Protein AF-A9NRY5-F1 (afdb_monomer)

Structure (mmCIF, N/CA/C/O backbone):
data_AF-A9NRY5-F1
#
_entry.id   AF-A9NRY5-F1
#
loop_
_atom_site.group_PDB
_atom_site.id
_atom_site.type_symbol
_atom_site.label_atom_id
_atom_site.label_alt_id
_atom_site.label_comp_id
_atom_site.label_asym_id
_atom_site.label_entity_id
_atom_site.label_seq_id
_atom_site.pdbx_PDB_ins_code
_atom_site.Cartn_x
_atom_site.Cartn_y
_atom_site.Cartn_z
_atom_site.occupancy
_atom_site.B_iso_or_equiv
_atom_site.auth_seq_id
_atom_site.auth_comp_id
_atom_site.auth_asym_id
_atom_site.auth_atom_id
_atom_site.pdbx_PDB_model_num
ATOM 1 N N . MET A 1 1 ? 31.644 -52.018 -3.396 1.00 32.03 1 MET A N 1
ATOM 2 C CA . MET A 1 1 ? 33.023 -51.884 -2.871 1.00 32.03 1 MET A CA 1
ATOM 3 C C . MET A 1 1 ? 33.661 -50.791 -3.718 1.00 32.03 1 MET A C 1
ATOM 5 O O . MET A 1 1 ? 33.717 -50.978 -4.916 1.00 32.03 1 MET A O 1
ATOM 9 N N . CYS A 1 2 ? 33.909 -49.570 -3.256 1.00 23.97 2 CYS A N 1
ATOM 10 C CA . CYS A 1 2 ? 34.686 -49.205 -2.080 1.00 23.97 2 CYS A CA 1
ATOM 11 C C . CYS A 1 2 ? 33.959 -48.265 -1.113 1.00 23.97 2 CYS A C 1
ATOM 13 O O . CYS A 1 2 ? 33.124 -47.446 -1.485 1.00 23.97 2 CYS A O 1
ATOM 15 N N . VAL A 1 3 ? 34.342 -48.452 0.143 1.00 21.86 3 VAL A N 1
ATOM 16 C CA . VAL A 1 3 ? 34.029 -47.681 1.339 1.00 21.86 3 VAL A CA 1
ATOM 17 C C . VAL A 1 3 ? 35.205 -46.726 1.560 1.00 21.86 3 VAL A C 1
ATOM 19 O O . VAL A 1 3 ? 36.346 -47.111 1.314 1.00 21.86 3 VAL A O 1
ATOM 22 N N . GLY A 1 4 ? 34.946 -45.512 2.035 1.00 26.00 4 GLY A N 1
ATOM 23 C CA . GLY A 1 4 ? 35.987 -44.562 2.428 1.00 26.00 4 GLY A CA 1
ATOM 24 C C . GLY A 1 4 ? 35.377 -43.369 3.149 1.00 26.00 4 GLY A C 1
ATOM 25 O O . GLY A 1 4 ? 35.195 -42.314 2.555 1.00 26.00 4 GLY A O 1
ATOM 26 N N . GLY A 1 5 ? 34.984 -43.573 4.407 1.00 21.28 5 GLY A N 1
ATOM 27 C CA . GLY A 1 5 ? 34.503 -42.514 5.289 1.00 21.28 5 GLY A CA 1
ATOM 28 C C . GLY A 1 5 ? 35.620 -41.913 6.140 1.00 21.28 5 GLY A C 1
ATOM 29 O O . GLY A 1 5 ? 36.570 -42.607 6.496 1.00 21.28 5 GLY A O 1
ATOM 30 N N . PHE A 1 6 ? 35.439 -40.653 6.543 1.00 23.92 6 PHE A N 1
ATOM 31 C CA . PHE A 1 6 ? 35.860 -40.181 7.861 1.00 23.92 6 PHE A CA 1
ATOM 32 C C . PHE A 1 6 ? 34.912 -39.075 8.371 1.00 23.92 6 PHE A C 1
ATOM 34 O O . PHE A 1 6 ? 34.719 -38.040 7.738 1.00 23.92 6 PHE A O 1
ATOM 41 N N . GLN A 1 7 ? 34.280 -39.375 9.508 1.00 22.70 7 GLN A N 1
ATOM 42 C CA . GLN A 1 7 ? 33.535 -38.520 10.451 1.00 22.70 7 GLN A CA 1
ATOM 43 C C . GLN A 1 7 ? 34.526 -37.674 11.288 1.00 22.70 7 GLN A C 1
ATOM 45 O O . GLN A 1 7 ? 35.690 -38.033 11.361 1.00 22.70 7 GLN A O 1
ATOM 50 N N . ALA A 1 8 ? 34.212 -36.628 12.059 1.00 24.89 8 ALA A N 1
ATOM 51 C CA . ALA A 1 8 ? 33.018 -35.853 12.400 1.00 24.89 8 ALA A CA 1
ATOM 52 C C . ALA A 1 8 ? 33.458 -34.689 13.329 1.00 24.89 8 ALA A C 1
ATOM 54 O O . ALA A 1 8 ? 34.575 -34.704 13.844 1.00 24.89 8 ALA A O 1
ATOM 55 N N . ARG A 1 9 ? 32.470 -33.839 13.666 1.00 22.94 9 ARG A N 1
ATOM 56 C CA . ARG A 1 9 ? 32.332 -32.870 14.786 1.00 22.94 9 ARG A CA 1
ATOM 57 C C . ARG A 1 9 ? 32.498 -31.416 14.325 1.00 22.94 9 ARG A C 1
ATOM 59 O O . ARG A 1 9 ? 33.460 -31.095 13.654 1.00 22.94 9 ARG A O 1
ATOM 66 N N . SER A 1 10 ? 31.600 -30.482 14.627 1.00 24.20 10 SER A N 1
ATOM 67 C CA . SER A 1 10 ? 30.445 -30.467 15.538 1.00 24.20 10 SER A CA 1
ATOM 68 C C . SER A 1 10 ? 29.630 -29.194 15.284 1.00 24.20 10 SER A C 1
ATOM 70 O O . SER A 1 10 ? 30.231 -28.132 15.162 1.00 24.20 10 SER A O 1
ATOM 72 N N . GLY A 1 11 ? 28.295 -29.277 15.293 1.00 23.39 11 GLY A N 1
ATOM 73 C CA . GLY A 1 11 ? 27.433 -28.096 15.435 1.00 23.39 11 GLY A CA 1
ATOM 74 C C . GLY A 1 11 ? 26.073 -28.198 14.739 1.00 23.39 11 GLY A C 1
ATOM 75 O O . GLY A 1 11 ? 25.978 -27.900 13.561 1.00 23.39 11 GLY A O 1
ATOM 76 N N . ALA A 1 12 ? 25.051 -28.622 15.494 1.00 25.03 12 ALA A N 1
ATOM 77 C CA . ALA A 1 12 ? 23.627 -28.243 15.391 1.00 25.03 12 ALA A CA 1
ATOM 78 C C . ALA A 1 12 ? 22.988 -28.141 13.976 1.00 25.03 12 ALA A C 1
ATOM 80 O O . ALA A 1 12 ? 23.138 -27.166 13.257 1.00 25.03 12 ALA A O 1
ATOM 81 N N . SER A 1 13 ? 22.302 -29.184 13.498 1.00 23.77 13 SER A N 1
ATOM 82 C CA . SER A 1 13 ? 20.839 -29.395 13.625 1.00 23.77 13 SER A CA 1
ATOM 83 C C . SER A 1 13 ? 19.940 -28.694 12.578 1.00 23.77 13 SER A C 1
ATOM 85 O O . SER A 1 13 ? 19.405 -27.620 12.809 1.00 23.77 13 SER A O 1
ATOM 87 N N . SER A 1 14 ? 19.645 -29.457 11.518 1.00 25.19 14 SER A N 1
ATOM 88 C CA . SER A 1 14 ? 18.395 -29.540 10.730 1.00 25.19 14 SER A CA 1
ATOM 89 C C . SER A 1 14 ? 17.926 -28.374 9.821 1.00 25.19 14 SER A C 1
ATOM 91 O O . SER A 1 14 ? 17.933 -27.216 10.228 1.00 25.19 14 SER A O 1
ATOM 93 N N . PRO A 1 15 ? 17.393 -28.687 8.617 1.00 32.16 15 PRO A N 1
ATOM 94 C CA . PRO A 1 15 ? 16.847 -27.719 7.670 1.00 32.16 15 PRO A CA 1
ATOM 95 C C . PRO A 1 15 ? 15.350 -27.502 7.929 1.00 32.16 15 PRO A C 1
ATOM 97 O O . PRO A 1 15 ? 14.525 -28.324 7.528 1.00 32.16 15 PRO A O 1
ATOM 100 N N . ARG A 1 16 ? 14.955 -26.419 8.607 1.00 25.06 16 ARG A N 1
ATOM 101 C CA . ARG A 1 16 ? 13.535 -26.045 8.741 1.00 25.06 16 ARG A CA 1
ATOM 102 C C . ARG A 1 16 ? 13.351 -24.531 8.819 1.00 25.06 16 ARG A C 1
ATOM 104 O O . ARG A 1 16 ? 14.056 -23.855 9.554 1.00 25.06 16 ARG A O 1
ATOM 111 N N . SER A 1 17 ? 12.287 -24.076 8.152 1.00 24.39 17 SER A N 1
ATOM 112 C CA . SER A 1 17 ? 11.554 -22.810 8.346 1.00 24.39 17 SER A CA 1
ATOM 113 C C . SER A 1 17 ? 11.814 -21.640 7.381 1.00 24.39 17 SER A C 1
ATOM 115 O O . SER A 1 17 ? 12.143 -20.532 7.772 1.00 24.39 17 SER A O 1
ATOM 117 N N . LEU A 1 18 ? 11.451 -21.828 6.108 1.00 26.03 18 LEU A N 1
ATOM 118 C CA . LEU A 1 18 ? 10.805 -20.748 5.349 1.00 26.03 18 LEU A CA 1
ATOM 119 C C . LEU A 1 18 ? 9.296 -20.804 5.640 1.00 26.03 18 LEU A C 1
ATOM 121 O O . LEU A 1 18 ? 8.550 -21.504 4.959 1.00 26.03 18 LEU A O 1
ATOM 125 N N . ARG A 1 19 ? 8.836 -20.150 6.714 1.00 26.19 19 ARG A N 1
ATOM 126 C CA . ARG A 1 19 ? 7.397 -19.954 6.991 1.00 26.19 19 ARG A CA 1
ATOM 127 C C . ARG A 1 19 ? 7.151 -18.578 7.607 1.00 26.19 19 ARG A C 1
ATOM 129 O O . ARG A 1 19 ? 7.123 -18.441 8.829 1.00 26.19 19 ARG A O 1
ATOM 136 N N . GLY A 1 20 ? 6.897 -17.598 6.748 1.00 22.28 20 GLY A N 1
ATOM 137 C CA . GLY A 1 20 ? 6.452 -16.262 7.137 1.00 22.28 20 GLY A CA 1
ATOM 138 C C . GLY A 1 20 ? 6.005 -15.460 5.921 1.00 22.28 20 GLY A C 1
ATOM 139 O O . GLY A 1 20 ? 6.771 -14.668 5.401 1.00 22.28 20 GLY A O 1
ATOM 140 N N . PHE A 1 21 ? 4.779 -15.692 5.454 1.00 31.25 21 PHE A N 1
ATOM 141 C CA . PHE A 1 21 ? 4.089 -14.831 4.491 1.00 31.25 21 PHE A CA 1
ATOM 142 C C . PHE A 1 21 ? 2.618 -14.775 4.902 1.00 31.25 21 PHE A C 1
ATOM 144 O O . PHE A 1 21 ? 2.045 -15.813 5.246 1.00 31.25 21 PHE A O 1
ATOM 151 N N . VAL A 1 22 ? 1.983 -13.599 4.855 1.00 32.38 22 VAL A N 1
ATOM 152 C CA . VAL A 1 22 ? 0.514 -13.543 4.806 1.00 32.38 22 VAL A CA 1
ATOM 153 C C . VAL A 1 22 ? 0.123 -13.840 3.378 1.00 32.38 22 VAL A C 1
ATOM 155 O O . VAL A 1 22 ? -0.074 -12.977 2.535 1.00 32.38 22 VAL A O 1
ATOM 158 N N . TRP A 1 23 ? 0.107 -15.135 3.127 1.00 34.66 23 TRP A N 1
ATOM 159 C CA . TRP A 1 23 ? -0.371 -15.763 1.929 1.00 34.66 23 TRP A CA 1
ATOM 160 C C . TRP A 1 23 ? -1.477 -16.688 2.407 1.00 34.66 23 TRP A C 1
ATOM 162 O O . TRP A 1 23 ? -1.209 -17.619 3.172 1.00 34.66 23 TRP A O 1
ATOM 172 N N . ARG A 1 24 ? -2.726 -16.472 1.987 1.00 27.39 24 ARG A N 1
ATOM 173 C CA . ARG A 1 24 ? -3.663 -17.590 2.027 1.00 27.39 24 ARG A CA 1
ATOM 174 C C . ARG A 1 24 ? -3.282 -18.473 0.846 1.00 27.39 24 ARG A C 1
ATOM 176 O O . ARG A 1 24 ? -3.875 -18.384 -0.222 1.00 27.39 24 ARG A O 1
ATOM 183 N N . SER A 1 25 ? -2.276 -19.332 1.033 1.00 28.81 25 SER A N 1
ATOM 184 C CA . SER A 1 25 ? -2.197 -20.545 0.227 1.00 28.81 25 SER A CA 1
ATOM 185 C C . SER A 1 25 ? -3.440 -21.308 0.613 1.00 28.81 25 SER A C 1
ATOM 187 O O . SER A 1 25 ? -3.463 -22.000 1.630 1.00 28.81 25 SER A O 1
ATOM 189 N N . SER A 1 26 ? -4.492 -21.158 -0.178 1.00 28.17 26 SER A N 1
ATOM 190 C CA . SER A 1 26 ? -5.461 -22.224 -0.320 1.00 28.17 26 SER A CA 1
ATOM 191 C C . SER A 1 26 ? -4.693 -23.390 -0.936 1.00 28.17 26 SER A C 1
ATOM 193 O O . SER A 1 26 ? -4.732 -23.615 -2.138 1.00 28.17 26 SER A O 1
ATOM 195 N N . VAL A 1 27 ? -3.941 -24.117 -0.107 1.00 28.59 27 VAL A N 1
ATOM 196 C CA . VAL A 1 27 ? -3.694 -25.526 -0.366 1.00 28.59 27 VAL A CA 1
ATOM 197 C C . VAL A 1 27 ? -5.066 -26.142 -0.141 1.00 28.59 27 VAL A C 1
ATOM 199 O O . VAL A 1 27 ? -5.440 -26.469 0.980 1.00 28.59 27 VAL A O 1
ATOM 202 N N . ALA A 1 28 ? -5.893 -26.157 -1.180 1.00 27.23 28 ALA A N 1
ATOM 203 C CA . ALA A 1 28 ? -6.961 -27.128 -1.236 1.00 27.23 28 ALA A CA 1
ATOM 204 C C . ALA A 1 28 ? -6.266 -28.414 -1.691 1.00 27.23 28 ALA A C 1
ATOM 206 O O . ALA A 1 28 ? -5.922 -28.509 -2.871 1.00 27.23 28 ALA A O 1
ATOM 207 N N . PRO A 1 29 ? -5.965 -29.382 -0.802 1.00 26.11 29 PRO A N 1
ATOM 208 C CA . PRO A 1 29 ? -5.672 -30.712 -1.292 1.00 26.11 29 PRO A CA 1
ATOM 209 C C . PRO A 1 29 ? -6.900 -31.154 -2.088 1.00 26.11 29 PRO A C 1
ATOM 211 O O . PRO A 1 29 ? -8.034 -31.050 -1.609 1.00 26.11 29 PRO A O 1
ATOM 214 N N . LEU A 1 30 ? -6.682 -31.618 -3.316 1.00 29.44 30 LEU A N 1
ATOM 215 C CA . LEU A 1 30 ? -7.679 -32.408 -4.023 1.00 29.44 30 LEU A CA 1
ATOM 216 C C . LEU A 1 30 ? -7.909 -33.679 -3.181 1.00 29.44 30 LEU A C 1
ATOM 218 O O . LEU A 1 30 ? -7.188 -34.658 -3.317 1.00 29.44 30 LEU A O 1
ATOM 222 N N . GLY A 1 31 ? -8.863 -33.610 -2.244 1.00 32.34 31 GLY A N 1
ATOM 223 C CA . GLY A 1 31 ? -9.274 -34.702 -1.356 1.00 32.34 31 GLY A CA 1
ATOM 224 C C . GLY A 1 31 ? -8.625 -34.703 0.039 1.00 32.34 31 GLY A C 1
ATOM 225 O O . GLY A 1 31 ? -7.603 -35.341 0.256 1.00 32.34 31 GLY A O 1
ATOM 226 N N . GLY A 1 32 ? -9.262 -34.057 1.024 1.00 26.78 32 GLY A N 1
ATOM 227 C CA . GLY A 1 32 ? -8.935 -34.198 2.453 1.00 26.78 32 GLY A CA 1
ATOM 228 C C . GLY A 1 32 ? -9.889 -33.391 3.353 1.00 26.78 32 GLY A C 1
ATOM 229 O O . GLY A 1 32 ? -10.399 -32.363 2.903 1.00 26.78 32 GLY A O 1
ATOM 230 N N . PRO A 1 33 ? -10.205 -33.845 4.585 1.00 28.22 33 PRO A N 1
ATOM 231 C CA . PRO A 1 33 ? -11.294 -33.281 5.380 1.00 28.22 33 PRO A CA 1
ATOM 232 C C . PRO A 1 33 ? -11.005 -31.841 5.823 1.00 28.22 33 PRO A C 1
ATOM 234 O O . PRO A 1 33 ? -9.882 -31.483 6.169 1.00 28.22 33 PRO A O 1
ATOM 237 N N . ARG A 1 34 ? -12.065 -31.022 5.807 1.00 40.25 34 ARG A N 1
ATOM 238 C CA . ARG A 1 34 ? -12.092 -29.591 6.155 1.00 40.25 34 ARG A CA 1
ATOM 239 C C . ARG A 1 34 ? -11.449 -29.358 7.530 1.00 40.25 34 ARG A C 1
ATOM 241 O O . ARG A 1 34 ? -12.075 -29.647 8.544 1.00 40.25 34 ARG A O 1
ATOM 248 N N . GLY A 1 35 ? -10.239 -28.804 7.566 1.00 32.00 35 GLY A N 1
ATOM 249 C CA . GLY A 1 35 ? -9.503 -28.565 8.807 1.00 32.00 35 GLY A CA 1
ATOM 250 C C . GLY A 1 35 ? -8.679 -27.282 8.760 1.00 32.00 35 GLY A C 1
ATOM 251 O O . GLY A 1 35 ? -7.757 -27.171 7.967 1.00 32.00 35 GLY A O 1
ATOM 252 N N . ASP A 1 36 ? -9.036 -26.364 9.655 1.00 33.31 36 ASP A N 1
ATOM 253 C CA . ASP A 1 36 ? -8.346 -25.139 10.077 1.00 33.31 36 ASP A CA 1
ATOM 254 C C . ASP A 1 36 ? -8.405 -23.889 9.167 1.00 33.31 36 ASP A C 1
ATOM 256 O O . ASP A 1 36 ? -7.551 -23.605 8.325 1.00 33.31 36 ASP A O 1
ATOM 260 N N . ARG A 1 37 ? -9.452 -23.077 9.377 1.00 38.38 37 ARG A N 1
ATOM 261 C CA . ARG A 1 37 ? -9.577 -21.727 8.810 1.00 38.38 37 ARG A CA 1
ATOM 262 C C . ARG A 1 37 ? -8.790 -20.751 9.691 1.00 38.38 37 ARG A C 1
ATOM 264 O O . ARG A 1 37 ? -9.351 -20.166 10.613 1.00 38.38 37 ARG A O 1
ATOM 271 N N . GLY A 1 38 ? -7.510 -20.550 9.389 1.00 36.72 38 GLY A N 1
ATOM 272 C CA . GLY A 1 38 ? -6.733 -19.459 9.985 1.00 36.72 38 GLY A CA 1
ATOM 273 C C . GLY A 1 38 ? -7.405 -18.107 9.713 1.00 36.72 38 GLY A C 1
ATOM 274 O O . GLY A 1 38 ? -7.666 -17.762 8.560 1.00 36.72 38 GLY A O 1
ATOM 275 N N . THR A 1 39 ? -7.737 -17.366 10.770 1.00 35.50 39 THR A N 1
ATOM 276 C CA . THR A 1 39 ? -8.375 -16.043 10.694 1.00 35.50 39 THR A CA 1
ATOM 277 C C . THR A 1 39 ? -7.368 -14.965 10.283 1.00 35.50 39 THR A C 1
ATOM 279 O O . THR A 1 39 ? -6.191 -15.038 10.633 1.00 35.50 39 THR A O 1
ATOM 282 N N . VAL A 1 40 ? -7.831 -13.918 9.588 1.00 37.62 40 VAL A N 1
ATOM 283 C CA . VAL A 1 40 ? -7.022 -12.746 9.176 1.00 37.62 40 VAL A CA 1
ATOM 284 C C . VAL A 1 40 ? -6.250 -12.133 10.361 1.00 37.62 40 VAL A C 1
ATOM 286 O O . VAL A 1 40 ? -5.097 -11.733 10.223 1.00 37.62 40 VAL A O 1
ATOM 289 N N . ALA A 1 41 ? -6.830 -12.164 11.565 1.00 27.84 41 ALA A N 1
ATOM 290 C CA . ALA A 1 41 ? -6.182 -11.726 12.803 1.00 27.84 41 ALA A CA 1
ATOM 291 C C . ALA A 1 41 ? -4.940 -12.559 13.195 1.00 27.84 41 ALA A C 1
ATOM 293 O O . ALA A 1 41 ? -4.000 -12.030 13.783 1.00 27.84 41 ALA A O 1
ATOM 294 N N . HIS A 1 42 ? -4.908 -13.857 12.877 1.00 28.84 42 HIS A N 1
ATOM 295 C CA . HIS A 1 42 ? -3.738 -14.712 13.109 1.00 28.84 42 HIS A CA 1
ATOM 296 C C . HIS A 1 42 ? -2.615 -14.393 12.108 1.00 28.84 42 HIS A C 1
ATOM 298 O O . HIS A 1 42 ? -1.440 -14.354 12.471 1.00 28.84 42 HIS A O 1
ATOM 304 N N . SER A 1 43 ? -2.986 -14.085 10.864 1.00 35.22 43 SER A N 1
ATOM 305 C CA . SER A 1 43 ? -2.072 -13.622 9.817 1.00 35.22 43 SER A CA 1
ATOM 306 C C . SER A 1 43 ? -1.421 -12.275 10.161 1.00 35.22 43 SER A C 1
ATOM 308 O O . SER A 1 43 ? -0.212 -12.123 9.999 1.00 35.22 43 SER A O 1
ATOM 310 N N . LEU A 1 44 ? -2.179 -11.332 10.727 1.00 33.16 44 LEU A N 1
ATOM 311 C CA . LEU A 1 44 ? -1.654 -10.027 11.151 1.00 33.16 44 LEU A CA 1
ATOM 312 C C . LEU A 1 44 ? -0.776 -10.095 12.410 1.00 33.16 44 LEU A C 1
ATOM 314 O O . LEU A 1 44 ? 0.231 -9.397 12.489 1.00 33.16 44 LEU A O 1
ATOM 318 N N . ARG A 1 45 ? -1.074 -10.990 13.361 1.00 29.80 45 ARG A N 1
ATOM 319 C CA . ARG A 1 45 ? -0.195 -11.228 14.524 1.00 29.80 45 ARG A CA 1
ATOM 320 C C . ARG A 1 45 ? 1.162 -11.817 14.135 1.00 29.80 45 ARG A C 1
ATOM 322 O O . ARG A 1 45 ? 2.183 -11.471 14.719 1.00 29.80 45 ARG A O 1
ATOM 329 N N . ARG A 1 46 ? 1.214 -12.660 13.099 1.00 33.81 46 ARG A N 1
ATOM 330 C CA . ARG A 1 46 ? 2.491 -13.147 12.545 1.00 33.81 46 ARG A CA 1
ATOM 331 C C . ARG A 1 46 ? 3.273 -12.036 11.823 1.00 33.81 46 ARG A C 1
ATOM 333 O O . ARG A 1 46 ? 4.495 -12.111 11.754 1.00 33.81 46 ARG A O 1
ATOM 340 N N . PHE A 1 47 ? 2.581 -10.997 11.349 1.00 34.25 47 PHE A N 1
ATOM 341 C CA . PHE A 1 47 ? 3.158 -9.770 10.783 1.00 34.25 47 PHE A CA 1
ATOM 342 C C . PHE A 1 47 ? 3.908 -8.933 11.831 1.00 34.25 47 PHE A C 1
ATOM 344 O O . PHE A 1 47 ? 5.004 -8.456 11.548 1.00 34.25 47 PHE A O 1
ATOM 351 N N . GLN A 1 48 ? 3.373 -8.821 13.056 1.00 32.44 48 GLN A N 1
ATOM 352 C CA . GLN A 1 48 ? 4.024 -8.110 14.170 1.00 32.44 48 GLN A CA 1
ATOM 353 C C . GLN A 1 48 ? 5.411 -8.690 14.503 1.00 32.44 48 GLN A C 1
ATOM 355 O O . GLN A 1 48 ? 6.359 -7.937 14.704 1.00 32.44 48 GLN A O 1
ATOM 360 N N . SER A 1 49 ? 5.564 -10.020 14.493 1.00 28.77 49 SER A N 1
ATOM 361 C CA . SER A 1 49 ? 6.834 -10.684 14.835 1.00 28.77 49 SER A CA 1
ATOM 362 C C . SER A 1 49 ? 7.970 -10.426 13.837 1.00 28.77 49 SER A C 1
ATOM 364 O O . SER A 1 49 ? 9.127 -10.569 14.210 1.00 28.77 49 SER A O 1
ATOM 366 N N . MET A 1 50 ? 7.673 -10.071 12.582 1.00 31.22 50 MET A N 1
ATOM 367 C CA . MET A 1 50 ? 8.699 -9.799 11.561 1.00 31.22 50 MET A CA 1
ATOM 368 C C . MET A 1 50 ? 9.183 -8.339 11.581 1.00 31.22 50 MET A C 1
ATOM 370 O O . MET A 1 50 ? 10.216 -8.015 10.997 1.00 31.22 50 MET A O 1
ATOM 374 N N . HIS A 1 51 ? 8.453 -7.451 12.265 1.00 35.00 51 HIS A N 1
ATOM 375 C CA . HIS A 1 51 ? 8.803 -6.037 12.427 1.00 35.00 51 HIS A CA 1
ATOM 376 C C . HIS A 1 51 ? 10.039 -5.845 13.327 1.00 35.00 51 HIS A C 1
ATOM 378 O O . HIS A 1 51 ? 10.815 -4.911 13.121 1.00 35.00 51 HIS A O 1
ATOM 384 N N . SER A 1 52 ? 10.249 -6.765 14.276 1.00 31.69 52 SER A N 1
ATOM 385 C CA . SER A 1 52 ? 11.351 -6.767 15.247 1.00 31.69 52 SER A CA 1
ATOM 386 C C . SER A 1 52 ? 12.736 -6.999 14.625 1.00 31.69 52 SER A C 1
ATOM 388 O O . SER A 1 52 ? 13.729 -6.579 15.209 1.00 31.69 52 SER A O 1
ATOM 390 N N . ASP A 1 53 ? 12.801 -7.587 13.424 1.00 34.34 53 ASP A N 1
ATOM 391 C CA . ASP A 1 53 ? 14.055 -7.929 12.731 1.00 34.34 53 ASP A CA 1
ATOM 392 C C . ASP A 1 53 ? 14.482 -6.880 11.677 1.00 34.34 53 ASP A C 1
ATOM 394 O O . ASP A 1 53 ? 15.345 -7.141 10.839 1.00 34.34 53 ASP A O 1
ATOM 398 N N . GLY A 1 54 ? 13.872 -5.686 11.671 1.00 33.06 54 GLY A N 1
ATOM 399 C CA . GLY A 1 54 ? 14.327 -4.550 10.853 1.00 33.06 54 GLY A CA 1
ATOM 400 C C . GLY A 1 54 ? 13.990 -4.601 9.354 1.00 33.06 54 GLY A C 1
ATOM 401 O O . GLY A 1 54 ? 14.492 -3.785 8.587 1.00 33.06 54 GLY A O 1
ATOM 402 N N . ARG A 1 55 ? 13.124 -5.512 8.896 1.00 40.56 55 ARG A N 1
ATOM 403 C CA . ARG A 1 55 ? 12.757 -5.651 7.469 1.00 40.56 55 ARG A CA 1
ATOM 404 C C . ARG A 1 55 ? 11.493 -4.858 7.103 1.00 40.56 55 ARG A C 1
ATOM 406 O O . ARG A 1 55 ? 10.526 -5.429 6.634 1.00 40.56 55 ARG A O 1
ATOM 413 N N . GLN A 1 56 ? 11.445 -3.551 7.341 1.00 41.28 56 GLN A N 1
ATOM 414 C CA . GLN A 1 56 ? 10.195 -2.760 7.328 1.00 41.28 56 GLN A CA 1
ATOM 415 C C . GLN A 1 56 ? 9.699 -2.264 5.943 1.00 41.28 56 GLN A C 1
ATOM 417 O O . GLN A 1 56 ? 9.141 -1.181 5.841 1.00 41.28 56 GLN A O 1
ATOM 422 N N . LEU A 1 57 ? 9.843 -3.058 4.873 1.00 49.94 57 LEU A N 1
ATOM 423 C CA . LEU A 1 57 ? 9.462 -2.681 3.487 1.00 49.94 57 LEU A CA 1
ATOM 424 C C . LEU A 1 57 ? 8.357 -3.580 2.894 1.00 49.94 57 LEU A C 1
ATOM 426 O O . LEU A 1 57 ? 8.274 -3.786 1.683 1.00 49.94 57 LEU A O 1
ATOM 430 N N . TRP A 1 58 ? 7.528 -4.187 3.748 1.00 52.31 58 TRP A N 1
ATOM 431 C CA . TRP A 1 58 ? 6.678 -5.326 3.375 1.00 52.31 58 TRP A CA 1
ATOM 432 C C . TRP A 1 58 ? 5.651 -5.035 2.270 1.00 52.31 58 TRP A C 1
ATOM 434 O O . TRP A 1 58 ? 5.346 -5.940 1.497 1.00 52.31 58 TRP A O 1
ATOM 444 N N . GLY A 1 59 ? 5.155 -3.799 2.137 1.00 53.44 59 GLY A N 1
ATOM 445 C CA . GLY A 1 59 ? 4.245 -3.428 1.045 1.00 53.44 59 GLY A CA 1
ATOM 446 C C . GLY A 1 59 ? 4.889 -3.515 -0.343 1.00 53.44 59 GLY A C 1
ATOM 447 O O . GLY A 1 59 ? 4.236 -3.956 -1.290 1.00 53.44 59 GLY A O 1
ATOM 448 N N . ASN A 1 60 ? 6.186 -3.212 -0.434 1.00 73.06 60 ASN A N 1
ATOM 449 C CA . ASN A 1 60 ? 6.960 -3.245 -1.678 1.00 73.06 60 ASN A CA 1
ATOM 450 C C . ASN A 1 60 ? 7.271 -4.697 -2.077 1.00 73.06 60 ASN A C 1
ATOM 452 O O . ASN A 1 60 ? 7.354 -5.029 -3.258 1.00 73.06 60 ASN A O 1
ATOM 456 N N . LEU A 1 61 ? 7.356 -5.606 -1.096 1.00 77.81 61 LEU A N 1
ATOM 457 C CA . LEU A 1 61 ? 7.505 -7.038 -1.365 1.00 77.81 61 LEU A CA 1
ATOM 458 C C . LEU A 1 61 ? 6.275 -7.634 -2.052 1.00 77.81 61 LEU A C 1
ATOM 460 O O . LEU A 1 61 ? 6.430 -8.548 -2.854 1.00 77.81 61 LEU A O 1
ATOM 464 N N . VAL A 1 62 ? 5.066 -7.140 -1.771 1.00 86.81 62 VAL A N 1
ATOM 465 C CA . VAL A 1 62 ? 3.848 -7.638 -2.433 1.00 86.81 62 VAL A CA 1
ATOM 466 C C . VAL A 1 62 ? 3.888 -7.329 -3.933 1.00 86.81 62 VAL A C 1
ATOM 468 O O . VAL A 1 62 ? 3.552 -8.199 -4.733 1.00 86.81 62 VAL A O 1
ATOM 471 N N . HIS A 1 63 ? 4.364 -6.140 -4.318 1.00 88.94 63 HIS A N 1
ATOM 472 C CA . HIS A 1 63 ? 4.596 -5.778 -5.720 1.00 88.94 63 HIS A CA 1
ATOM 473 C C . HIS A 1 63 ? 5.610 -6.716 -6.381 1.00 88.94 63 HIS A C 1
ATOM 475 O O . HIS A 1 63 ? 5.300 -7.372 -7.372 1.00 88.94 63 HIS A O 1
ATOM 481 N N . GLU A 1 64 ? 6.781 -6.864 -5.768 1.00 87.44 64 GLU A N 1
ATOM 482 C CA . GLU A 1 64 ? 7.859 -7.726 -6.256 1.00 87.44 64 GLU A CA 1
ATOM 483 C C . GLU A 1 64 ? 7.451 -9.204 -6.384 1.00 87.44 64 GLU A C 1
ATOM 485 O O . GLU A 1 64 ? 7.790 -9.883 -7.355 1.00 87.44 64 GLU A O 1
ATOM 490 N N . VAL A 1 65 ? 6.714 -9.731 -5.405 1.00 85.56 65 VAL A N 1
ATOM 491 C CA . VAL A 1 65 ? 6.195 -11.105 -5.438 1.00 85.56 65 VAL A CA 1
ATOM 492 C C . VAL A 1 65 ? 5.112 -11.247 -6.502 1.00 85.56 65 VAL A C 1
ATOM 494 O O . VAL A 1 65 ? 5.115 -12.245 -7.218 1.00 85.56 65 VAL A O 1
ATOM 497 N N . GLY A 1 66 ? 4.222 -10.260 -6.645 1.00 87.69 66 GLY A N 1
ATOM 498 C CA . GLY A 1 66 ? 3.198 -10.241 -7.689 1.00 87.69 66 GLY A CA 1
ATOM 499 C C . GLY A 1 66 ? 3.806 -10.318 -9.090 1.00 87.69 66 GLY A C 1
ATOM 500 O O . GLY A 1 66 ? 3.389 -11.158 -9.889 1.00 87.69 66 GLY A O 1
ATOM 501 N N . LEU A 1 67 ? 4.852 -9.527 -9.341 1.00 88.06 67 LEU A N 1
ATOM 502 C CA . LEU A 1 67 ? 5.620 -9.561 -10.586 1.00 88.06 67 LEU A CA 1
ATOM 503 C C . LEU A 1 67 ? 6.263 -10.923 -10.833 1.00 88.06 67 LEU A C 1
ATOM 505 O O . LEU A 1 67 ? 6.054 -11.538 -11.881 1.00 88.06 67 LEU A O 1
ATOM 509 N N . ARG A 1 68 ? 7.038 -11.418 -9.858 1.00 87.19 68 ARG A N 1
ATOM 510 C CA . ARG A 1 68 ? 7.743 -12.699 -9.997 1.00 87.19 68 ARG A CA 1
ATOM 511 C C . ARG A 1 68 ? 6.774 -13.852 -10.207 1.00 87.19 68 ARG A C 1
ATOM 513 O O . ARG A 1 68 ? 7.061 -14.734 -11.009 1.00 87.19 68 ARG A O 1
ATOM 520 N N . ALA A 1 69 ? 5.629 -13.845 -9.533 1.00 84.06 69 ALA A N 1
ATOM 521 C CA . ALA A 1 69 ? 4.627 -14.886 -9.691 1.00 84.06 69 ALA A CA 1
ATOM 522 C C . ALA A 1 69 ? 4.061 -14.939 -11.115 1.00 84.06 69 ALA A C 1
ATOM 524 O O . ALA A 1 69 ? 3.918 -16.026 -11.659 1.00 84.06 69 ALA A O 1
ATOM 525 N N . GLN A 1 70 ? 3.804 -13.786 -11.738 1.00 85.62 70 GLN A N 1
ATOM 526 C CA . GLN A 1 70 ? 3.291 -13.736 -13.111 1.00 85.62 70 GLN A CA 1
ATOM 527 C C . GLN A 1 70 ? 4.367 -14.002 -14.172 1.00 85.62 70 GLN A C 1
ATOM 529 O O . GLN A 1 70 ? 4.046 -14.427 -15.281 1.00 85.62 70 GLN A O 1
ATOM 534 N N . ALA A 1 71 ? 5.639 -13.763 -13.845 1.00 86.50 71 ALA A N 1
ATOM 535 C CA . ALA A 1 71 ? 6.770 -14.090 -14.710 1.00 86.50 71 ALA A CA 1
ATOM 536 C C . ALA A 1 71 ? 7.215 -15.561 -14.601 1.00 86.50 71 ALA A C 1
ATOM 538 O O . ALA A 1 71 ? 7.898 -16.061 -15.494 1.00 86.50 71 ALA A O 1
ATOM 539 N N . THR A 1 72 ? 6.859 -16.255 -13.515 1.00 83.56 72 THR A N 1
ATOM 540 C CA . THR A 1 72 ? 7.282 -17.640 -13.276 1.00 83.56 72 THR A CA 1
ATOM 541 C C . THR A 1 72 ? 6.345 -18.622 -13.989 1.00 83.56 72 THR A C 1
ATOM 543 O O . THR A 1 72 ? 5.129 -18.542 -13.811 1.00 83.56 72 THR A O 1
ATOM 546 N N . PRO A 1 73 ? 6.883 -19.586 -14.758 1.00 85.25 73 PRO A N 1
ATOM 547 C CA . PRO A 1 73 ? 6.097 -20.661 -15.353 1.00 85.25 73 PRO A CA 1
ATOM 548 C C . PRO A 1 73 ? 5.216 -21.412 -14.325 1.00 85.25 73 PRO A C 1
ATOM 550 O O . PRO A 1 73 ? 5.692 -21.721 -13.227 1.00 85.25 73 PRO A O 1
ATOM 553 N N . PRO A 1 74 ? 3.942 -21.728 -14.641 1.00 77.88 74 PRO A N 1
ATOM 554 C CA . PRO A 1 74 ? 3.013 -22.345 -13.685 1.00 77.88 74 PRO A CA 1
ATOM 555 C C . PRO A 1 74 ? 3.473 -23.690 -13.104 1.00 77.88 74 PRO A C 1
ATOM 557 O O . PRO A 1 74 ? 3.140 -24.020 -11.967 1.00 77.88 74 PRO A O 1
ATOM 560 N N . ASP A 1 75 ? 4.247 -24.463 -13.863 1.00 84.31 75 ASP A N 1
ATOM 561 C CA . ASP A 1 75 ? 4.839 -25.740 -13.458 1.00 84.31 75 ASP A CA 1
ATOM 562 C C . ASP A 1 75 ? 5.863 -25.583 -12.327 1.00 84.31 75 ASP A C 1
ATOM 564 O O . ASP A 1 75 ? 5.931 -26.440 -11.447 1.00 84.31 75 ASP A O 1
ATOM 568 N N . LEU A 1 76 ? 6.594 -24.464 -12.294 1.00 82.00 76 LEU A N 1
ATOM 569 C CA . LEU A 1 76 ? 7.547 -24.156 -11.224 1.00 82.00 76 LEU A CA 1
ATOM 570 C C . LEU A 1 76 ? 6.871 -23.635 -9.952 1.00 82.00 76 LEU A C 1
ATOM 572 O O . LEU A 1 76 ? 7.442 -23.742 -8.867 1.00 82.00 76 LEU A O 1
ATOM 576 N N . LEU A 1 77 ? 5.665 -23.074 -10.067 1.00 76.62 77 LEU A N 1
ATOM 577 C CA . LEU A 1 77 ? 4.879 -22.635 -8.912 1.00 76.62 77 LEU A CA 1
ATOM 578 C C . LEU A 1 77 ? 4.023 -23.760 -8.323 1.00 76.62 77 LEU A C 1
ATOM 580 O O . LEU A 1 77 ? 3.656 -23.687 -7.150 1.00 76.62 77 LEU A O 1
ATOM 584 N N . HIS A 1 78 ? 3.729 -24.808 -9.095 1.00 76.56 78 HIS A N 1
ATOM 585 C CA . HIS A 1 78 ? 2.886 -25.918 -8.667 1.00 76.56 78 HIS A CA 1
ATOM 586 C C . HIS A 1 78 ? 3.380 -26.556 -7.346 1.00 76.56 78 HIS A C 1
ATOM 588 O O . HIS A 1 78 ? 4.570 -26.832 -7.192 1.00 76.56 78 HIS A O 1
ATOM 594 N N . PRO A 1 79 ? 2.482 -26.855 -6.382 1.00 81.75 79 PRO A N 1
ATOM 595 C CA . PRO A 1 79 ? 1.015 -26.775 -6.451 1.00 81.75 79 PRO A CA 1
ATOM 596 C C . PRO A 1 79 ? 0.424 -25.405 -6.069 1.00 81.75 79 PRO A C 1
ATOM 598 O O . PRO A 1 79 ? -0.768 -25.303 -5.789 1.00 81.75 79 PRO A O 1
ATOM 601 N N . VAL A 1 80 ? 1.237 -24.353 -5.995 1.00 79.31 80 VAL A N 1
ATOM 602 C CA . VAL A 1 80 ? 0.829 -23.009 -5.568 1.00 79.31 80 VAL A CA 1
ATOM 603 C C . VAL A 1 80 ? 0.509 -22.132 -6.783 1.00 79.31 80 VAL A C 1
ATOM 605 O O . VAL A 1 80 ? 1.140 -22.222 -7.828 1.00 79.31 80 VAL A O 1
ATOM 608 N N . CYS A 1 81 ? -0.483 -21.254 -6.645 1.00 79.69 81 CYS A N 1
ATOM 609 C CA . CYS A 1 81 ? -0.819 -20.236 -7.636 1.00 79.69 81 CYS A CA 1
ATOM 610 C C . CYS A 1 81 ? -1.103 -18.917 -6.922 1.00 79.69 81 CYS A C 1
ATOM 612 O O . CYS A 1 81 ? -1.805 -18.912 -5.906 1.00 79.69 81 CYS A O 1
ATOM 614 N N . VAL A 1 82 ? -0.575 -17.813 -7.458 1.00 85.31 82 VAL A N 1
ATOM 615 C CA . VAL A 1 82 ? -0.789 -16.476 -6.907 1.00 85.31 82 VAL A CA 1
ATOM 616 C C . VAL A 1 82 ? -2.062 -15.859 -7.472 1.00 85.31 82 VAL A C 1
ATOM 618 O O . VAL A 1 82 ? -2.107 -15.480 -8.635 1.00 85.31 82 VAL A O 1
ATOM 621 N N . ARG A 1 83 ? -3.110 -15.772 -6.643 1.00 89.12 83 ARG A N 1
ATOM 622 C CA . ARG A 1 83 ? -4.444 -15.295 -7.059 1.00 89.12 83 ARG A CA 1
ATOM 623 C C . ARG A 1 83 ? -4.675 -13.805 -6.806 1.00 89.12 83 ARG A C 1
ATOM 625 O O . ARG A 1 83 ? -5.434 -13.181 -7.539 1.00 89.12 83 ARG A O 1
ATOM 632 N N . GLY A 1 84 ? -4.006 -13.242 -5.803 1.00 91.50 84 GLY A N 1
ATOM 633 C CA . GLY A 1 84 ? -4.094 -11.825 -5.472 1.00 91.50 84 GLY A CA 1
ATOM 634 C C . GLY A 1 84 ? -3.025 -11.385 -4.476 1.00 91.50 84 GLY A C 1
ATOM 635 O O . GLY A 1 84 ? -2.388 -12.227 -3.837 1.00 91.50 84 GLY A O 1
ATOM 636 N N . GLY A 1 85 ? -2.837 -10.073 -4.343 1.00 92.19 85 GLY A N 1
ATOM 637 C CA . GLY A 1 85 ? -1.933 -9.443 -3.380 1.00 92.19 85 GLY A CA 1
ATOM 638 C C . GLY A 1 85 ? -2.610 -8.294 -2.634 1.00 92.19 85 GLY A C 1
ATOM 639 O O . GLY A 1 85 ? -3.367 -7.534 -3.227 1.00 92.19 85 GLY A O 1
ATOM 640 N N . ILE A 1 86 ? -2.341 -8.162 -1.332 1.00 93.94 86 ILE A N 1
ATOM 641 C CA . ILE A 1 86 ? -2.830 -7.044 -0.512 1.00 93.94 86 ILE A CA 1
ATOM 642 C C . ILE A 1 86 ? -1.626 -6.248 -0.012 1.00 93.94 86 ILE A C 1
ATOM 644 O O . ILE A 1 86 ? -0.868 -6.733 0.828 1.00 93.94 86 ILE A O 1
ATOM 648 N N . SER A 1 87 ? -1.469 -5.029 -0.513 1.00 92.62 87 SER A N 1
ATOM 649 C CA . SER A 1 87 ? -0.481 -4.058 -0.050 1.00 92.62 87 SER A CA 1
ATOM 650 C C . SER A 1 87 ? -1.140 -3.138 0.972 1.00 92.62 87 SER A C 1
ATOM 652 O O . SER A 1 87 ? -1.974 -2.315 0.608 1.00 92.62 87 SER A O 1
ATOM 654 N N . ILE A 1 88 ? -0.791 -3.283 2.250 1.00 91.69 88 ILE A N 1
ATOM 655 C CA . ILE A 1 88 ? -1.300 -2.423 3.326 1.00 91.69 88 ILE A CA 1
ATOM 656 C C . ILE A 1 88 ? -0.245 -1.373 3.650 1.00 91.69 88 ILE A C 1
ATOM 658 O O . ILE A 1 88 ? 0.868 -1.747 4.017 1.00 91.69 88 ILE A O 1
ATOM 662 N N . HIS A 1 89 ? -0.614 -0.104 3.488 1.00 91.25 89 HIS A N 1
ATOM 663 C CA . HIS A 1 89 ? 0.235 1.079 3.628 1.00 91.25 89 HIS A CA 1
ATOM 664 C C . HIS A 1 89 ? 1.617 0.890 2.975 1.00 91.25 89 HIS A C 1
ATOM 666 O O . HIS A 1 89 ? 2.634 0.768 3.672 1.00 91.25 89 HIS A O 1
ATOM 672 N N . PRO A 1 90 ? 1.669 0.675 1.644 1.00 89.62 90 PRO A N 1
ATOM 673 C CA . PRO A 1 90 ? 2.925 0.346 0.997 1.00 89.62 90 PRO A CA 1
ATOM 674 C C . PRO A 1 90 ? 3.931 1.497 1.077 1.00 89.62 90 PRO A C 1
ATOM 676 O O . PRO A 1 90 ? 3.637 2.631 0.725 1.00 89.62 90 PRO A O 1
ATOM 679 N N . GLY A 1 91 ? 5.162 1.169 1.470 1.00 85.69 91 GLY A N 1
ATOM 680 C CA . GLY A 1 91 ? 6.265 2.113 1.654 1.00 85.69 91 GLY A CA 1
ATOM 681 C C . GLY A 1 91 ? 6.883 2.620 0.351 1.00 85.69 91 GLY A C 1
ATOM 682 O O . GLY A 1 91 ? 8.106 2.553 0.198 1.00 85.69 91 GLY A O 1
ATOM 683 N N . TYR A 1 92 ? 6.068 3.077 -0.599 1.00 86.88 92 TYR A N 1
ATOM 684 C CA . TYR A 1 92 ? 6.562 3.678 -1.832 1.00 86.88 92 TYR A CA 1
ATOM 685 C C . TYR A 1 92 ? 6.930 5.132 -1.592 1.00 86.88 92 TYR A C 1
ATOM 687 O O . TYR A 1 92 ? 6.106 5.929 -1.154 1.00 86.88 92 TYR A O 1
ATOM 695 N N . VAL A 1 93 ? 8.177 5.479 -1.878 1.00 85.12 93 VAL A N 1
ATOM 696 C CA . VAL A 1 93 ? 8.737 6.815 -1.675 1.00 85.12 93 VAL A CA 1
ATOM 697 C C . VAL A 1 93 ? 9.738 7.119 -2.778 1.00 85.12 93 VAL A C 1
ATOM 699 O O . VAL A 1 93 ? 10.331 6.214 -3.364 1.00 85.12 93 VAL A O 1
ATOM 702 N N . ARG A 1 94 ? 9.940 8.406 -3.047 1.00 85.25 94 ARG A N 1
ATOM 703 C CA . ARG A 1 94 ? 10.836 8.897 -4.098 1.00 85.25 94 ARG A CA 1
ATOM 704 C C . ARG A 1 94 ? 11.782 9.969 -3.562 1.00 85.25 94 ARG A C 1
ATOM 706 O O . ARG A 1 94 ? 11.760 10.303 -2.374 1.00 85.25 94 ARG A O 1
ATOM 713 N N . SER A 1 95 ? 12.652 10.487 -4.422 1.00 83.62 95 SER A N 1
ATOM 714 C CA . SER A 1 95 ? 13.541 11.601 -4.063 1.00 83.62 95 SER A CA 1
ATOM 715 C C . SER A 1 95 ? 12.774 12.869 -3.680 1.00 83.62 95 SER A C 1
ATOM 717 O O . SER A 1 95 ? 13.094 13.503 -2.672 1.00 83.62 95 SER A O 1
ATOM 719 N N . GLU A 1 96 ? 11.751 13.218 -4.457 1.00 87.88 96 GLU A N 1
ATOM 720 C CA . GLU A 1 96 ? 10.909 14.385 -4.216 1.00 87.88 96 GLU A CA 1
ATOM 721 C C . GLU A 1 96 ? 9.786 14.099 -3.210 1.00 87.88 96 GLU A C 1
ATOM 723 O O . GLU A 1 96 ? 8.972 13.199 -3.393 1.00 87.88 96 GLU A O 1
ATOM 728 N N . ARG A 1 97 ? 9.685 14.927 -2.167 1.00 90.06 97 ARG A N 1
ATOM 729 C CA . ARG A 1 97 ? 8.611 14.811 -1.174 1.00 90.06 97 ARG A CA 1
ATOM 730 C C . ARG A 1 97 ? 7.247 15.144 -1.767 1.00 90.06 97 ARG A C 1
ATOM 732 O O . ARG A 1 97 ? 7.059 16.232 -2.324 1.00 90.06 97 ARG A O 1
ATOM 739 N N . SER A 1 98 ? 6.296 14.250 -1.536 1.00 91.50 98 SER A N 1
ATOM 740 C CA . SER A 1 98 ? 4.871 14.484 -1.751 1.00 91.50 98 SER A CA 1
ATOM 741 C C . SER A 1 98 ? 4.320 15.580 -0.830 1.00 91.50 98 SER A C 1
ATOM 743 O O . SER A 1 98 ? 5.007 16.089 0.064 1.00 91.50 98 SER A O 1
ATOM 745 N N . GLN A 1 99 ? 3.075 15.989 -1.070 1.00 92.25 99 GLN A N 1
ATOM 746 C CA . GLN A 1 99 ? 2.425 17.018 -0.269 1.00 92.25 99 GLN A CA 1
ATOM 747 C C . GLN A 1 99 ? 2.093 16.493 1.139 1.00 92.25 99 GLN A C 1
ATOM 749 O O . GLN A 1 99 ? 2.399 17.177 2.115 1.00 92.25 99 GLN A O 1
ATOM 754 N N . SER A 1 100 ? 1.600 15.256 1.266 1.00 91.19 100 SER A N 1
ATOM 755 C CA . SER A 1 100 ? 1.355 14.609 2.565 1.00 91.19 100 SER A CA 1
ATOM 756 C C . SER A 1 100 ? 2.616 14.509 3.429 1.00 91.19 100 SER A C 1
ATOM 758 O O . SER A 1 100 ? 2.561 14.740 4.637 1.00 91.19 100 SER A O 1
ATOM 760 N N . GLU A 1 101 ? 3.777 14.253 2.815 1.00 89.88 101 GLU A N 1
ATOM 761 C CA . GLU A 1 101 ? 5.063 14.242 3.522 1.00 89.88 101 GLU A CA 1
ATOM 762 C C . GLU A 1 101 ? 5.436 15.629 4.067 1.00 89.88 101 GLU A C 1
ATOM 764 O O . GLU A 1 101 ? 6.024 15.732 5.141 1.00 89.88 101 GLU A O 1
ATOM 769 N N . LYS A 1 102 ? 5.085 16.708 3.355 1.00 89.69 102 LYS A N 1
ATOM 770 C CA . LYS A 1 102 ? 5.364 18.095 3.771 1.00 89.69 102 LYS A CA 1
ATOM 771 C C . LYS A 1 102 ? 4.398 18.594 4.844 1.00 89.69 102 LYS A C 1
ATOM 773 O O . LYS A 1 102 ? 4.782 19.435 5.653 1.00 89.69 102 LYS A O 1
ATOM 778 N N . GLU A 1 103 ? 3.172 18.083 4.873 1.00 85.44 103 GLU A N 1
ATOM 779 C CA . GLU A 1 103 ? 2.134 18.487 5.830 1.00 85.44 103 GLU A CA 1
ATOM 780 C C . GLU A 1 103 ? 2.388 17.988 7.259 1.00 85.44 103 GLU A C 1
ATOM 782 O O . GLU A 1 103 ? 1.849 18.573 8.195 1.00 85.44 103 GLU A O 1
ATOM 787 N N . HIS A 1 104 ? 3.240 16.967 7.439 1.00 67.31 104 HIS A N 1
ATOM 788 C CA . HIS A 1 104 ? 3.606 16.384 8.740 1.00 67.31 104 HIS A CA 1
ATOM 789 C C . HIS A 1 104 ? 2.383 16.119 9.641 1.00 67.31 104 HIS A C 1
ATOM 791 O O . HIS A 1 104 ? 2.218 16.779 10.673 1.00 67.31 104 HIS A O 1
ATOM 797 N N . PRO A 1 105 ? 1.502 15.168 9.273 1.00 62.41 105 PRO A N 1
ATOM 798 C CA . PRO A 1 105 ? 0.293 14.902 10.038 1.00 62.41 105 PRO A CA 1
ATOM 799 C C . PRO A 1 105 ? 0.630 14.593 11.513 1.00 62.41 105 PRO A C 1
ATOM 801 O O . PRO A 1 105 ? 1.466 13.728 11.781 1.00 62.41 105 PRO A O 1
ATOM 804 N N . PRO A 1 106 ? -0.030 15.256 12.485 1.00 55.41 106 PRO A N 1
ATOM 805 C CA . PRO A 1 106 ? 0.344 15.195 13.904 1.00 55.41 106 PRO A CA 1
ATOM 806 C C . PRO A 1 106 ? 0.221 13.799 14.540 1.00 55.41 106 PRO A C 1
ATOM 808 O O . PRO A 1 106 ? 0.810 13.557 15.589 1.00 55.41 106 PRO A O 1
ATOM 811 N N . ASP A 1 107 ? -0.487 12.871 13.888 1.00 56.06 107 ASP A N 1
ATOM 812 C CA . ASP A 1 107 ? -0.750 11.513 14.381 1.00 56.06 107 ASP A CA 1
ATOM 813 C C . ASP A 1 107 ? 0.154 10.442 13.733 1.00 56.06 107 ASP A C 1
ATOM 815 O O . ASP A 1 107 ? -0.141 9.247 13.795 1.00 56.06 107 ASP A O 1
ATOM 819 N N . SER A 1 108 ? 1.289 10.829 13.136 1.00 59.97 108 SER A N 1
ATOM 820 C CA . SER A 1 108 ? 2.245 9.900 12.508 1.00 59.97 108 SER A CA 1
ATOM 821 C C . SER A 1 108 ? 3.129 9.140 13.525 1.00 59.97 108 SER A C 1
ATOM 823 O O . SER A 1 108 ? 4.280 8.801 13.257 1.00 59.97 108 SER A O 1
ATOM 825 N N . ALA A 1 109 ? 2.602 8.822 14.713 1.00 63.00 109 ALA A N 1
ATOM 826 C CA . ALA A 1 109 ? 3.368 8.236 15.821 1.00 63.00 109 ALA A CA 1
ATOM 827 C C . ALA A 1 109 ? 4.128 6.943 15.452 1.00 63.00 109 ALA A C 1
ATOM 829 O O . ALA A 1 109 ? 5.128 6.619 16.089 1.00 63.00 109 ALA A O 1
ATOM 830 N N . LEU A 1 110 ? 3.666 6.214 14.430 1.00 76.06 110 LEU A N 1
ATOM 831 C CA . LEU A 1 110 ? 4.280 4.972 13.948 1.00 76.06 110 LEU A CA 1
ATOM 832 C C . LEU A 1 110 ? 5.178 5.138 12.711 1.00 76.06 110 LEU A C 1
ATOM 834 O O . LEU A 1 110 ? 5.877 4.191 12.358 1.00 76.06 110 LEU A O 1
ATOM 838 N N . LEU A 1 111 ? 5.176 6.300 12.054 1.00 79.69 111 LEU A N 1
ATOM 839 C CA . LEU A 1 111 ? 6.029 6.574 10.897 1.00 79.69 111 LEU A CA 1
ATOM 840 C C . LEU A 1 111 ? 6.371 8.063 10.832 1.00 79.69 111 LEU A C 1
ATOM 842 O O . LEU A 1 111 ? 5.496 8.898 10.628 1.00 79.69 111 LEU A O 1
ATOM 846 N N . THR A 1 112 ? 7.649 8.405 10.971 1.00 84.31 112 THR A N 1
ATOM 847 C CA . THR A 1 112 ? 8.147 9.784 10.834 1.00 84.31 112 THR A CA 1
ATOM 848 C C . THR A 1 112 ? 8.948 9.950 9.542 1.00 84.31 112 THR A C 1
ATOM 850 O O . THR A 1 112 ? 9.423 8.966 8.974 1.00 84.31 112 THR A O 1
ATOM 853 N N . LEU A 1 113 ? 9.167 11.188 9.081 1.00 84.12 113 LEU A N 1
ATOM 854 C CA . LEU A 1 113 ? 10.016 11.422 7.901 1.00 84.12 113 LEU A CA 1
ATOM 855 C C . LEU A 1 113 ? 11.454 10.935 8.107 1.00 84.12 113 LEU A C 1
ATOM 857 O O . LEU A 1 113 ? 12.039 10.371 7.188 1.00 84.12 113 LEU A O 1
ATOM 861 N N . ASP A 1 114 ? 12.005 11.107 9.311 1.00 83.88 114 ASP A N 1
ATOM 862 C CA . ASP A 1 114 ? 13.337 10.600 9.655 1.00 83.88 114 ASP A CA 1
ATOM 863 C C . ASP A 1 114 ? 13.387 9.063 9.591 1.00 83.88 114 ASP A C 1
ATOM 865 O O . ASP A 1 114 ? 14.359 8.493 9.094 1.00 83.88 114 ASP A O 1
ATOM 869 N N . MET A 1 115 ? 12.318 8.378 10.015 1.00 83.50 115 MET A N 1
ATOM 870 C CA . MET A 1 115 ? 12.190 6.931 9.828 1.00 83.50 115 MET A CA 1
ATOM 871 C C . MET A 1 115 ? 12.138 6.561 8.344 1.00 83.50 115 MET A C 1
ATOM 873 O O . MET A 1 115 ? 12.893 5.687 7.928 1.00 83.50 115 MET A O 1
ATOM 877 N N . VAL A 1 116 ? 11.326 7.251 7.535 1.00 82.19 116 VAL A N 1
ATOM 878 C CA . VAL A 1 116 ? 11.271 7.046 6.075 1.00 82.19 116 VAL A CA 1
ATOM 879 C C . VAL A 1 116 ? 12.653 7.231 5.439 1.00 82.19 116 VAL A C 1
ATOM 881 O O . VAL A 1 116 ? 13.081 6.403 4.638 1.00 82.19 116 VAL A O 1
ATOM 884 N N . ASP A 1 117 ? 13.389 8.274 5.827 1.00 81.81 117 ASP A N 1
ATOM 885 C CA . ASP A 1 117 ? 14.747 8.539 5.343 1.00 81.81 117 ASP A CA 1
ATOM 886 C C . ASP A 1 117 ? 15.731 7.436 5.692 1.00 81.81 117 ASP A C 1
ATOM 888 O O . ASP A 1 117 ? 16.512 6.995 4.843 1.00 81.81 117 ASP A O 1
ATOM 892 N N . LYS A 1 118 ? 15.682 6.970 6.939 1.00 79.69 118 LYS A N 1
ATOM 893 C CA . LYS A 1 118 ? 16.517 5.867 7.405 1.00 79.69 118 LYS A CA 1
ATOM 894 C C . LYS A 1 118 ? 16.157 4.569 6.696 1.00 79.69 118 LYS A C 1
ATOM 896 O O . LYS A 1 118 ? 17.066 3.883 6.238 1.00 79.69 118 LYS A O 1
ATOM 901 N N . PHE A 1 119 ? 14.872 4.244 6.555 1.00 74.69 119 PHE A N 1
ATOM 902 C CA . PHE A 1 119 ? 14.439 3.041 5.845 1.00 74.69 119 PHE A CA 1
ATOM 903 C C . PHE A 1 119 ? 14.878 3.063 4.397 1.00 74.69 119 PHE A C 1
ATOM 905 O O . PHE A 1 119 ? 15.423 2.071 3.923 1.00 74.69 119 PHE A O 1
ATOM 912 N N . LEU A 1 120 ? 14.741 4.202 3.725 1.00 74.06 120 LEU A N 1
ATOM 913 C CA . LEU A 1 120 ? 15.178 4.310 2.350 1.00 74.06 120 LEU A CA 1
ATOM 914 C C . LEU A 1 120 ? 16.690 4.103 2.220 1.00 74.06 120 LEU A C 1
ATOM 916 O O . LEU A 1 120 ? 17.134 3.303 1.398 1.00 74.06 120 LEU A O 1
ATOM 920 N N . LYS A 1 121 ? 17.474 4.747 3.090 1.00 73.00 121 LYS A N 1
ATOM 921 C CA . LYS A 1 121 ? 18.932 4.593 3.120 1.00 73.00 121 LYS A CA 1
ATOM 922 C C . LYS A 1 121 ? 19.373 3.154 3.410 1.00 73.00 121 LYS A C 1
ATOM 924 O O . LYS A 1 121 ? 20.369 2.713 2.852 1.00 73.00 121 LYS A O 1
ATOM 929 N N . LEU A 1 122 ? 18.654 2.437 4.273 1.00 70.06 122 LEU A N 1
ATOM 930 C CA . LEU A 1 122 ? 18.934 1.033 4.600 1.00 70.06 122 LEU A CA 1
ATOM 931 C C . LEU A 1 122 ? 18.439 0.056 3.523 1.00 70.06 122 LEU A C 1
ATOM 933 O O . LEU A 1 122 ? 18.943 -1.059 3.435 1.00 70.06 122 LEU A O 1
ATOM 937 N N . SER A 1 123 ? 17.439 0.453 2.734 1.00 64.00 123 SER A N 1
ATOM 938 C CA . SER A 1 123 ? 16.849 -0.369 1.672 1.00 64.00 123 SER A CA 1
ATOM 939 C C . SER A 1 123 ? 17.641 -0.355 0.368 1.00 64.00 123 SER A C 1
ATOM 941 O O . SER A 1 123 ? 17.522 -1.285 -0.429 1.00 64.00 123 SER A O 1
ATOM 943 N N . ALA A 1 124 ? 18.429 0.698 0.144 1.00 62.34 124 ALA A N 1
ATOM 944 C CA . ALA A 1 124 ? 19.229 0.852 -1.055 1.00 62.34 124 ALA A CA 1
ATOM 945 C C . ALA A 1 124 ? 20.396 -0.160 -1.044 1.00 62.34 124 ALA A C 1
ATOM 947 O O . ALA A 1 124 ? 21.160 -0.192 -0.076 1.00 62.34 124 ALA A O 1
ATOM 948 N N . PRO A 1 125 ? 20.560 -0.980 -2.099 1.00 61.69 125 PRO A N 1
ATOM 949 C CA . PRO A 1 125 ? 21.771 -1.767 -2.307 1.00 61.69 125 PRO A CA 1
ATOM 950 C C . PRO A 1 125 ? 23.030 -0.894 -2.219 1.00 61.69 125 PRO A C 1
ATOM 952 O O . PRO A 1 125 ? 23.009 0.277 -2.611 1.00 61.69 125 PRO A O 1
ATOM 955 N N . GLU A 1 126 ? 24.137 -1.463 -1.733 1.00 59.00 126 GLU A N 1
ATOM 956 C CA . GLU A 1 126 ? 25.417 -0.750 -1.659 1.00 59.00 126 GLU A CA 1
ATOM 957 C C . GLU A 1 126 ? 25.779 -0.143 -3.027 1.00 59.00 126 GLU A C 1
ATOM 959 O O . GLU A 1 126 ? 25.859 -0.845 -4.033 1.00 59.00 126 GLU A O 1
ATOM 964 N N . GLY A 1 127 ? 25.974 1.180 -3.065 1.00 54.62 127 GLY A N 1
ATOM 965 C CA . GLY A 1 127 ? 26.325 1.922 -4.281 1.00 54.62 127 GLY A CA 1
ATOM 966 C C . GLY A 1 127 ? 25.160 2.603 -5.009 1.00 54.62 127 GLY A C 1
ATOM 967 O O . GLY A 1 127 ? 25.414 3.365 -5.940 1.00 54.62 127 GLY A O 1
ATOM 968 N N . ILE A 1 128 ? 23.908 2.406 -4.583 1.00 60.16 128 ILE A N 1
ATOM 969 C CA . ILE A 1 128 ? 22.756 3.129 -5.143 1.00 60.16 128 ILE A CA 1
ATOM 970 C C . ILE A 1 128 ? 22.574 4.454 -4.401 1.00 60.16 128 ILE A C 1
ATOM 972 O O . ILE A 1 128 ? 22.263 4.494 -3.212 1.00 60.16 128 ILE A O 1
ATOM 976 N N . SER A 1 129 ? 22.817 5.556 -5.112 1.00 55.50 129 SER A N 1
ATOM 977 C CA . SER A 1 129 ? 22.771 6.923 -4.580 1.00 55.50 129 SER A CA 1
ATOM 978 C C . SER A 1 129 ? 21.404 7.595 -4.724 1.00 55.50 129 SER A C 1
ATOM 980 O O . SER A 1 129 ? 21.187 8.655 -4.132 1.00 55.50 129 SER A O 1
ATOM 982 N N . THR A 1 130 ? 20.485 7.008 -5.499 1.00 65.31 130 THR A N 1
ATOM 983 C CA . THR A 1 130 ? 19.184 7.607 -5.808 1.00 65.31 130 THR A CA 1
ATOM 984 C C . THR A 1 130 ? 18.071 6.998 -4.963 1.00 65.31 130 THR A C 1
ATOM 986 O O . THR A 1 130 ? 17.992 5.796 -4.719 1.00 65.31 130 THR A O 1
ATOM 989 N N . ARG A 1 131 ? 17.175 7.875 -4.514 1.00 67.88 131 ARG A N 1
ATOM 990 C CA . ARG A 1 131 ? 15.959 7.543 -3.758 1.00 67.88 131 ARG A CA 1
ATOM 991 C C . ARG A 1 131 ? 14.847 6.969 -4.654 1.00 67.88 131 ARG A C 1
ATOM 993 O O . ARG A 1 131 ? 13.785 6.612 -4.156 1.00 67.88 131 ARG A O 1
ATOM 1000 N N . ASP A 1 132 ? 15.113 6.881 -5.956 1.00 79.94 132 ASP A N 1
ATOM 1001 C CA . ASP A 1 132 ? 14.176 6.515 -7.022 1.00 79.94 132 ASP A CA 1
ATOM 1002 C C . ASP A 1 132 ? 14.365 5.080 -7.527 1.00 79.94 132 ASP A C 1
ATOM 1004 O O . ASP A 1 132 ? 13.875 4.720 -8.592 1.00 79.94 132 ASP A O 1
ATOM 1008 N N . HIS A 1 133 ? 15.046 4.240 -6.744 1.00 81.38 133 HIS A N 1
ATOM 1009 C CA . HIS A 1 133 ? 15.217 2.831 -7.070 1.00 81.38 133 HIS A CA 1
ATOM 1010 C C . HIS A 1 133 ? 13.852 2.139 -7.283 1.00 81.38 133 HIS A C 1
ATOM 1012 O O . HIS A 1 133 ? 12.933 2.383 -6.501 1.00 81.38 133 HIS A O 1
ATOM 1018 N N . PRO A 1 134 ? 13.698 1.207 -8.243 1.00 84.81 134 PRO A N 1
ATOM 1019 C CA . PRO A 1 134 ? 12.398 0.599 -8.565 1.00 84.81 134 PRO A CA 1
ATOM 1020 C C . PRO A 1 134 ? 11.669 -0.063 -7.389 1.00 84.81 134 PRO A C 1
ATOM 1022 O O . PRO A 1 134 ? 10.445 -0.076 -7.340 1.00 84.81 134 PRO A O 1
ATOM 1025 N N . ILE A 1 135 ? 12.416 -0.577 -6.407 1.00 78.19 135 ILE A N 1
ATOM 1026 C CA . ILE A 1 135 ? 11.841 -1.167 -5.184 1.00 78.19 135 ILE A CA 1
ATOM 1027 C C . ILE A 1 135 ? 11.125 -0.113 -4.329 1.00 78.19 135 ILE A C 1
ATOM 1029 O O . ILE A 1 135 ? 10.158 -0.435 -3.642 1.00 78.19 135 ILE A O 1
ATOM 1033 N N . THR A 1 136 ? 11.616 1.124 -4.309 1.00 80.62 136 THR A N 1
ATOM 1034 C CA . THR A 1 136 ? 11.091 2.207 -3.464 1.00 80.62 136 THR A CA 1
ATOM 1035 C C . THR A 1 136 ? 10.155 3.105 -4.256 1.00 80.62 136 THR A C 1
ATOM 1037 O O . THR A 1 136 ? 9.118 3.499 -3.737 1.00 80.62 136 THR A O 1
ATOM 1040 N N . ASN A 1 137 ? 10.459 3.339 -5.531 1.00 88.38 137 ASN A N 1
ATOM 1041 C CA . ASN A 1 137 ? 9.649 4.103 -6.464 1.00 88.38 137 ASN A CA 1
ATOM 1042 C C . ASN A 1 137 ? 9.287 3.248 -7.700 1.00 88.38 137 ASN A C 1
ATOM 1044 O O . ASN A 1 137 ? 9.857 3.448 -8.774 1.00 88.38 137 ASN A O 1
ATOM 1048 N N . PRO A 1 138 ? 8.323 2.311 -7.596 1.00 89.44 138 PRO A N 1
ATOM 1049 C CA . PRO A 1 138 ? 7.930 1.435 -8.712 1.00 89.44 138 PRO A CA 1
ATOM 1050 C C . PRO A 1 138 ? 7.192 2.164 -9.847 1.00 89.44 138 PRO A C 1
ATOM 1052 O O . PRO A 1 138 ? 6.837 1.555 -10.852 1.00 89.44 138 PRO A O 1
ATOM 1055 N N . MET A 1 139 ? 6.921 3.458 -9.676 1.00 91.44 139 MET A N 1
ATOM 1056 C CA . MET A 1 139 ? 6.317 4.342 -10.677 1.00 91.44 139 MET A CA 1
ATOM 1057 C C . MET A 1 139 ? 7.342 5.307 -11.284 1.00 91.44 139 MET A C 1
ATOM 1059 O O . MET A 1 139 ? 6.990 6.141 -12.118 1.00 91.44 139 MET A O 1
ATOM 1063 N N . GLY A 1 140 ? 8.583 5.259 -10.797 1.00 90.44 140 GLY A N 1
ATOM 1064 C CA . GLY A 1 140 ? 9.642 6.180 -11.166 1.00 90.44 140 GLY A CA 1
ATOM 1065 C C . GLY A 1 140 ? 10.237 5.882 -12.541 1.00 90.44 140 GLY A C 1
ATOM 1066 O O . GLY A 1 140 ? 9.988 4.824 -13.118 1.00 90.44 140 GLY A O 1
ATOM 1067 N N . PRO A 1 141 ? 11.072 6.796 -13.059 1.00 89.06 141 PRO A N 1
ATOM 1068 C CA . PRO A 1 141 ? 11.716 6.642 -14.365 1.00 89.06 141 PRO A CA 1
ATOM 1069 C C . PRO A 1 141 ? 12.681 5.449 -14.434 1.00 89.06 141 PRO A C 1
ATOM 1071 O O . PRO A 1 141 ? 12.906 4.916 -15.518 1.00 89.06 141 PRO A O 1
ATOM 1074 N N . ASP A 1 142 ? 13.227 5.023 -13.292 1.00 87.81 142 ASP A N 1
ATOM 1075 C CA . ASP A 1 142 ? 14.155 3.892 -13.209 1.00 87.81 142 ASP A CA 1
ATOM 1076 C C . ASP A 1 142 ? 13.420 2.535 -13.176 1.00 87.81 142 ASP A C 1
ATOM 1078 O O . ASP A 1 142 ? 14.050 1.485 -13.332 1.00 87.81 142 ASP A O 1
ATOM 1082 N N . ALA A 1 143 ? 12.095 2.530 -12.968 1.00 89.75 143 ALA A N 1
ATOM 1083 C CA . ALA A 1 143 ? 11.274 1.325 -12.907 1.00 89.75 143 ALA A CA 1
ATOM 1084 C C . ALA A 1 143 ? 10.723 0.937 -14.293 1.00 89.75 143 ALA A C 1
ATOM 1086 O O . ALA A 1 143 ? 10.417 1.809 -15.111 1.00 89.75 143 ALA A O 1
ATOM 1087 N N . PRO A 1 144 ? 10.537 -0.368 -14.583 1.00 91.94 144 PRO A N 1
ATOM 1088 C CA . PRO A 1 144 ? 9.837 -0.791 -15.790 1.00 91.94 144 PRO A CA 1
ATOM 1089 C C . PRO A 1 144 ? 8.418 -0.197 -15.841 1.00 91.94 144 PRO A C 1
ATOM 1091 O O . PRO A 1 144 ? 7.739 -0.174 -14.810 1.00 91.94 144 PRO A O 1
ATOM 1094 N N . PRO A 1 145 ? 7.920 0.233 -17.016 1.00 94.69 145 PRO A N 1
ATOM 1095 C CA . PRO A 1 145 ? 6.576 0.784 -17.115 1.00 94.69 145 PRO A CA 1
ATOM 1096 C C . PRO A 1 145 ? 5.532 -0.227 -16.636 1.00 94.69 145 PRO A C 1
ATOM 1098 O O . PRO A 1 145 ? 5.463 -1.343 -17.149 1.00 94.69 145 PRO A O 1
ATOM 1101 N N . LEU A 1 146 ? 4.665 0.174 -15.698 1.00 94.94 146 LEU A N 1
ATOM 1102 C CA . LEU A 1 146 ? 3.667 -0.730 -15.110 1.00 94.94 146 LEU A CA 1
ATOM 1103 C C . LEU A 1 146 ? 2.784 -1.409 -16.167 1.00 94.94 146 LEU A C 1
ATOM 1105 O O . LEU A 1 146 ? 2.413 -2.562 -15.986 1.00 94.94 146 LEU A O 1
ATOM 1109 N N . LYS A 1 147 ? 2.481 -0.736 -17.284 1.00 95.62 147 LYS A N 1
ATOM 1110 C CA . LYS A 1 147 ? 1.690 -1.284 -18.406 1.00 95.62 147 LYS A CA 1
ATOM 1111 C C . LYS A 1 147 ? 2.318 -2.511 -19.083 1.00 95.62 147 LYS A C 1
ATOM 1113 O O . LYS A 1 147 ? 1.599 -3.299 -19.688 1.00 95.62 147 LYS A O 1
ATOM 1118 N N . ASP A 1 148 ? 3.638 -2.660 -18.992 1.00 95.88 148 ASP A N 1
ATOM 1119 C CA . ASP A 1 148 ? 4.388 -3.756 -19.615 1.00 95.88 148 ASP A CA 1
ATOM 1120 C C . ASP A 1 148 ? 4.568 -4.935 -18.640 1.00 95.88 148 ASP A C 1
ATOM 1122 O O . ASP A 1 148 ? 5.035 -6.013 -19.014 1.00 95.88 148 ASP A O 1
ATOM 1126 N N . LEU A 1 149 ? 4.183 -4.740 -17.377 1.00 94.31 149 LEU A N 1
ATOM 1127 C CA . LEU A 1 149 ? 4.246 -5.736 -16.321 1.00 94.31 149 LEU A CA 1
ATOM 1128 C C . LEU A 1 149 ? 2.922 -6.491 -16.201 1.00 94.31 149 LEU A C 1
ATOM 1130 O O 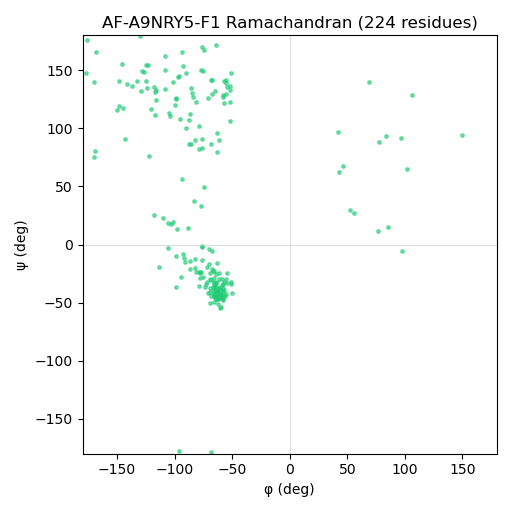. LEU A 1 149 ? 1.891 -6.083 -16.727 1.00 94.31 149 LEU A O 1
ATOM 1134 N N . LYS A 1 150 ? 2.941 -7.618 -15.492 1.00 93.31 150 LYS A N 1
ATOM 1135 C CA . LYS A 1 150 ? 1.739 -8.391 -15.174 1.00 93.31 150 LYS A CA 1
ATOM 1136 C C . LYS A 1 150 ? 1.641 -8.559 -13.674 1.00 93.31 150 LYS A C 1
ATOM 1138 O O . LYS A 1 150 ? 2.612 -8.952 -13.033 1.00 93.31 150 LYS A O 1
ATOM 1143 N N . PHE A 1 151 ? 0.448 -8.336 -13.144 1.00 91.62 151 PHE A N 1
ATOM 1144 C CA . PHE A 1 151 ? 0.141 -8.533 -11.734 1.00 91.62 151 PHE A CA 1
ATOM 1145 C C . PHE A 1 151 ? -1.049 -9.483 -11.574 1.00 91.62 151 PHE A C 1
ATOM 1147 O O . PHE A 1 151 ? -1.849 -9.634 -12.503 1.00 91.62 151 PHE A O 1
ATOM 1154 N N . PRO A 1 152 ? -1.161 -10.189 -10.437 1.00 92.38 152 PRO A N 1
ATOM 1155 C CA . PRO A 1 152 ? -2.437 -10.764 -10.021 1.00 92.38 152 PRO A CA 1
ATOM 1156 C C . PRO A 1 152 ? -3.412 -9.631 -9.641 1.00 92.38 152 PRO A C 1
ATOM 1158 O O . PRO A 1 152 ? -3.047 -8.457 -9.702 1.00 92.38 152 PRO A O 1
ATOM 1161 N N . ARG A 1 153 ? -4.636 -9.956 -9.201 1.00 95.38 153 ARG A N 1
ATOM 1162 C CA . ARG A 1 153 ? -5.517 -8.942 -8.591 1.00 95.38 153 ARG A CA 1
ATOM 1163 C C . ARG A 1 153 ? -4.799 -8.279 -7.416 1.00 95.38 153 ARG A C 1
ATOM 1165 O O . ARG A 1 153 ? -4.165 -8.978 -6.623 1.00 95.38 153 ARG A O 1
ATOM 1172 N N . MET A 1 154 ? -4.925 -6.968 -7.256 1.00 95.62 154 MET A N 1
ATOM 1173 C CA . MET A 1 154 ? -4.259 -6.231 -6.178 1.00 95.62 154 MET A CA 1
ATOM 1174 C C . MET A 1 154 ? -5.261 -5.437 -5.339 1.00 95.62 154 MET A C 1
ATOM 1176 O O . MET A 1 154 ? -6.174 -4.823 -5.875 1.00 95.62 154 MET A O 1
ATOM 1180 N N . LEU A 1 155 ? -5.063 -5.401 -4.024 1.00 96.69 155 LEU A N 1
ATOM 1181 C CA . LEU A 1 155 ? -5.727 -4.467 -3.117 1.00 96.69 155 LEU A CA 1
ATOM 1182 C C . LEU A 1 155 ? -4.670 -3.566 -2.486 1.00 96.69 155 LEU A C 1
ATOM 1184 O O . LEU A 1 155 ? -3.743 -4.063 -1.847 1.00 96.69 155 LEU A O 1
ATOM 1188 N N . VAL A 1 156 ? -4.830 -2.255 -2.627 1.00 96.25 156 VAL A N 1
ATOM 1189 C CA . VAL A 1 156 ? -3.997 -1.255 -1.952 1.00 96.25 156 VAL A CA 1
ATOM 1190 C C . VAL A 1 156 ? -4.810 -0.642 -0.815 1.00 96.25 156 VAL A C 1
ATOM 1192 O O . VAL A 1 156 ? -5.819 0.018 -1.051 1.00 96.25 156 VAL A O 1
ATOM 1195 N N . ALA A 1 157 ? -4.408 -0.893 0.427 1.00 95.50 157 ALA A N 1
ATOM 1196 C CA . ALA A 1 157 ? -5.037 -0.315 1.609 1.00 95.50 157 ALA A CA 1
ATOM 1197 C C . ALA A 1 157 ? -4.229 0.889 2.102 1.00 95.50 157 ALA A C 1
ATOM 1199 O O . ALA A 1 157 ? -3.030 0.768 2.336 1.00 95.50 157 ALA A O 1
ATOM 1200 N N . ILE A 1 158 ? -4.905 2.024 2.254 1.00 95.06 158 ILE A N 1
ATOM 1201 C CA . ILE A 1 158 ? -4.332 3.349 2.510 1.00 95.06 158 ILE A CA 1
ATOM 1202 C C . ILE A 1 158 ? -5.003 3.945 3.751 1.00 95.06 158 ILE A C 1
ATOM 1204 O O . ILE A 1 158 ? -6.185 3.687 4.010 1.00 95.06 158 ILE A O 1
ATOM 1208 N N . ALA A 1 159 ? -4.268 4.751 4.510 1.00 93.38 159 ALA A N 1
ATOM 1209 C CA . ALA A 1 159 ? -4.791 5.502 5.644 1.00 93.38 159 ALA A CA 1
ATOM 1210 C C . ALA A 1 159 ? -4.875 7.001 5.312 1.00 93.38 159 ALA A C 1
ATOM 1212 O O . ALA A 1 159 ? -3.939 7.598 4.787 1.00 93.38 159 ALA A O 1
ATOM 1213 N N . ASP A 1 160 ? -6.002 7.642 5.629 1.00 92.94 160 ASP A N 1
ATOM 1214 C CA . ASP A 1 160 ? -6.234 9.041 5.246 1.00 92.94 160 ASP A CA 1
ATOM 1215 C C . ASP A 1 160 ? -5.280 10.028 5.933 1.00 92.94 160 ASP A C 1
ATOM 1217 O O . ASP A 1 160 ? -5.067 11.124 5.415 1.00 92.94 160 ASP A O 1
ATOM 1221 N N . ARG A 1 161 ? -4.692 9.663 7.080 1.00 91.69 161 ARG A N 1
ATOM 1222 C CA . ARG A 1 161 ? -3.696 10.477 7.801 1.00 91.69 161 ARG A CA 1
ATOM 1223 C C . ARG A 1 161 ? -2.295 9.869 7.729 1.00 91.69 161 ARG A C 1
ATOM 1225 O O . ARG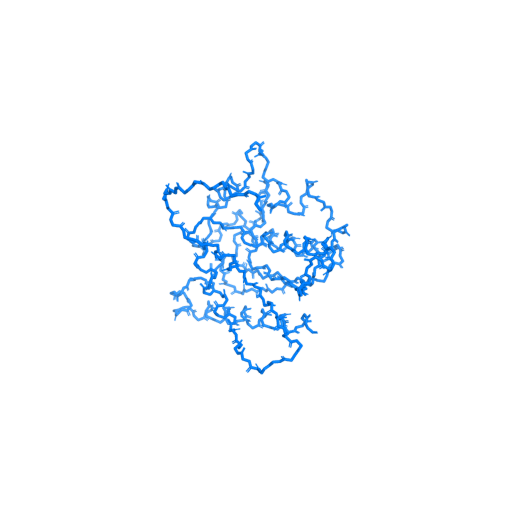 A 1 161 ? -1.468 10.127 8.602 1.00 91.69 161 ARG A O 1
ATOM 1232 N N . ASP A 1 162 ? -2.043 9.031 6.725 1.00 90.62 162 ASP A N 1
ATOM 1233 C CA . ASP A 1 162 ? -0.714 8.495 6.455 1.00 90.62 162 ASP A CA 1
ATOM 1234 C C . ASP A 1 162 ? 0.243 9.596 5.972 1.00 90.62 162 ASP A C 1
ATOM 1236 O O . ASP A 1 162 ? -0.135 10.480 5.201 1.00 90.62 162 ASP A O 1
ATOM 1240 N N . LEU A 1 163 ? 1.496 9.526 6.421 1.00 90.69 163 LEU A N 1
ATOM 1241 C CA . LEU A 1 163 ? 2.563 10.438 6.017 1.00 90.69 163 LEU A CA 1
ATOM 1242 C C . LEU A 1 163 ? 2.878 10.297 4.523 1.00 90.69 163 LEU A C 1
ATOM 1244 O O . LEU A 1 163 ? 3.139 11.292 3.849 1.00 90.69 163 LEU A O 1
ATOM 1248 N N . ILE A 1 164 ? 2.826 9.068 4.007 1.00 90.56 164 ILE A N 1
ATOM 1249 C CA . ILE A 1 164 ? 3.147 8.732 2.613 1.00 90.56 164 ILE A CA 1
ATOM 1250 C C . ILE A 1 164 ? 1.889 8.420 1.787 1.00 90.56 164 ILE A C 1
ATOM 1252 O O . ILE A 1 164 ? 1.969 7.832 0.714 1.00 90.56 164 ILE A O 1
ATOM 1256 N N . ARG A 1 165 ? 0.709 8.843 2.260 1.00 93.06 165 ARG A N 1
ATOM 1257 C CA . ARG A 1 165 ? -0.585 8.589 1.605 1.00 93.06 165 ARG A CA 1
ATOM 1258 C C . ARG A 1 165 ? -0.580 8.950 0.120 1.00 93.06 165 ARG A C 1
ATOM 1260 O O . ARG A 1 165 ? -1.172 8.244 -0.692 1.00 93.06 165 ARG A O 1
ATOM 1267 N N . ASP A 1 166 ? 0.028 10.078 -0.232 1.00 94.75 166 ASP A N 1
ATOM 1268 C CA . ASP A 1 166 ? -0.012 10.577 -1.603 1.00 94.75 166 ASP A CA 1
ATOM 1269 C C . ASP A 1 166 ? 0.741 9.636 -2.556 1.00 94.75 166 ASP A C 1
ATOM 1271 O O . ASP A 1 166 ? 0.216 9.298 -3.613 1.00 94.75 166 ASP A O 1
ATOM 1275 N N . THR A 1 167 ? 1.911 9.123 -2.165 1.00 93.31 167 THR A N 1
ATOM 1276 C CA . THR A 1 167 ? 2.674 8.172 -2.990 1.00 93.31 167 THR A CA 1
ATOM 1277 C C . THR A 1 167 ? 2.014 6.790 -3.046 1.00 93.31 167 THR A C 1
ATOM 1279 O O . THR A 1 167 ? 2.062 6.122 -4.081 1.00 93.31 167 THR A O 1
ATOM 1282 N N . GLU A 1 168 ? 1.333 6.366 -1.979 1.00 93.88 168 GLU A N 1
ATOM 1283 C CA . GLU A 1 168 ? 0.498 5.157 -1.984 1.00 93.88 168 GLU A CA 1
ATOM 1284 C C . GLU A 1 168 ? -0.675 5.274 -2.972 1.00 93.88 168 GLU A C 1
ATOM 1286 O O . GLU A 1 168 ? -0.980 4.330 -3.711 1.00 93.88 168 GLU A O 1
ATOM 1291 N N . LEU A 1 169 ? -1.326 6.441 -3.003 1.00 96.00 169 LEU A N 1
ATOM 1292 C CA . LEU A 1 169 ? -2.428 6.735 -3.916 1.00 96.00 169 LEU A CA 1
ATOM 1293 C C . LEU A 1 169 ? -1.964 6.827 -5.363 1.00 96.00 169 LEU A C 1
ATOM 1295 O O . LEU A 1 169 ? -2.603 6.252 -6.241 1.00 96.00 169 LEU A O 1
ATOM 1299 N N . GLU A 1 170 ? -0.847 7.502 -5.610 1.00 95.94 170 GLU A N 1
ATOM 1300 C CA . GLU A 1 170 ? -0.234 7.560 -6.934 1.00 95.94 170 GLU A CA 1
ATOM 1301 C C . GLU A 1 170 ? 0.076 6.157 -7.466 1.00 95.94 170 GLU A C 1
ATOM 1303 O O . GLU A 1 170 ? -0.193 5.885 -8.633 1.00 95.94 170 GLU A O 1
ATOM 1308 N N . TYR A 1 171 ? 0.547 5.236 -6.616 1.00 95.62 171 TYR A N 1
ATOM 1309 C CA . TYR A 1 171 ? 0.789 3.847 -7.021 1.00 95.62 171 TYR A CA 1
ATOM 1310 C C . TYR A 1 171 ? -0.485 3.145 -7.464 1.00 95.62 171 TYR A C 1
ATOM 1312 O O . TYR A 1 171 ? -0.510 2.506 -8.519 1.00 95.62 171 TYR A O 1
ATOM 1320 N N . TYR A 1 172 ? -1.554 3.279 -6.682 1.00 97.25 172 TYR A N 1
ATOM 1321 C CA . TYR A 1 172 ? -2.855 2.747 -7.061 1.00 97.25 172 TYR A CA 1
ATOM 1322 C C . TYR A 1 172 ? -3.335 3.326 -8.404 1.00 97.25 172 TYR A C 1
ATOM 1324 O O . TYR A 1 172 ? -3.721 2.564 -9.293 1.00 97.25 172 TYR A O 1
ATOM 1332 N N . GLU A 1 173 ? -3.268 4.647 -8.587 1.00 98.00 173 GLU A N 1
ATOM 1333 C CA . GLU A 1 173 ? -3.719 5.296 -9.823 1.00 98.00 173 GLU A CA 1
ATOM 1334 C C . GLU A 1 173 ? -2.843 4.924 -11.027 1.00 98.00 173 GLU A C 1
ATOM 1336 O O . GLU A 1 173 ? -3.361 4.713 -12.126 1.00 98.00 173 GLU A O 1
ATOM 1341 N N . ALA A 1 174 ? -1.531 4.769 -10.834 1.00 97.06 174 ALA A N 1
ATOM 1342 C CA . ALA A 1 174 ? -0.607 4.325 -11.871 1.00 97.06 174 ALA A CA 1
ATOM 1343 C C . ALA A 1 174 ? -0.890 2.872 -12.292 1.00 97.06 174 ALA A C 1
ATOM 1345 O O . ALA A 1 174 ? -0.962 2.579 -13.486 1.00 97.06 174 ALA A O 1
ATOM 1346 N N . MET A 1 175 ? -1.131 1.973 -11.330 1.00 97.31 175 MET A N 1
ATOM 1347 C CA . MET A 1 175 ? -1.539 0.587 -11.589 1.00 97.31 175 MET A CA 1
ATOM 1348 C C . MET A 1 175 ? -2.863 0.521 -12.355 1.00 97.31 175 MET A C 1
ATOM 1350 O O . MET A 1 175 ? -2.981 -0.203 -13.345 1.00 97.31 175 MET A O 1
ATOM 1354 N N . LYS A 1 176 ? -3.847 1.318 -11.933 1.00 98.25 176 LYS A N 1
ATOM 1355 C CA . LYS A 1 176 ? -5.159 1.392 -12.576 1.00 98.25 176 LYS A CA 1
ATOM 1356 C C . LYS A 1 176 ? -5.068 1.947 -13.997 1.00 98.25 176 LYS A C 1
ATOM 1358 O O . LYS A 1 176 ? -5.654 1.380 -14.916 1.00 98.25 176 LYS A O 1
ATOM 1363 N N . SER A 1 177 ? -4.294 3.012 -14.194 1.00 98.00 177 SER A N 1
ATOM 1364 C CA . SER A 1 177 ? -4.059 3.629 -15.508 1.00 98.00 177 SER A CA 1
ATOM 1365 C C . SER A 1 177 ? -3.299 2.704 -16.462 1.00 98.00 177 SER A C 1
ATOM 1367 O O . SER A 1 177 ? -3.496 2.766 -17.673 1.00 98.00 177 SER A O 1
ATOM 1369 N N . ALA A 1 178 ? -2.465 1.813 -15.923 1.00 97.19 178 ALA A N 1
ATOM 1370 C CA . ALA A 1 178 ? -1.785 0.759 -16.667 1.00 97.19 178 ALA A CA 1
ATOM 1371 C C . ALA A 1 178 ? -2.694 -0.433 -17.038 1.00 97.19 178 ALA A C 1
ATOM 1373 O O . ALA A 1 178 ? -2.239 -1.343 -17.727 1.00 97.19 178 ALA A O 1
ATOM 1374 N N . GLY A 1 179 ? -3.967 -0.429 -16.622 1.00 97.69 179 GLY A N 1
ATOM 1375 C CA . GLY A 1 179 ? -4.945 -1.467 -16.955 1.00 97.69 179 GLY A CA 1
ATOM 1376 C C . GLY A 1 179 ? -4.928 -2.686 -16.030 1.00 97.69 179 GLY A C 1
ATOM 1377 O O . GLY A 1 179 ? -5.504 -3.714 -16.386 1.00 97.69 179 GLY A O 1
ATOM 1378 N N . HIS A 1 180 ? -4.287 -2.598 -14.860 1.00 97.75 180 HIS A N 1
ATOM 1379 C CA . HIS A 1 180 ? -4.275 -3.694 -13.885 1.00 97.75 180 HIS A CA 1
ATOM 1380 C C . HIS A 1 180 ? -5.584 -3.790 -13.103 1.00 97.75 180 HIS A C 1
ATOM 1382 O O . HIS A 1 180 ? -6.243 -2.786 -12.828 1.00 97.75 180 HIS A O 1
ATOM 1388 N N . ASP A 1 181 ? -5.929 -5.010 -12.688 1.00 97.50 181 ASP A N 1
ATOM 1389 C CA . ASP A 1 181 ? -7.037 -5.267 -11.765 1.00 97.50 181 ASP A CA 1
ATOM 1390 C C . ASP A 1 181 ? -6.606 -4.901 -10.338 1.00 97.50 181 ASP A C 1
ATOM 1392 O O . ASP A 1 181 ? -5.990 -5.699 -9.622 1.00 97.50 181 ASP A O 1
ATOM 1396 N N . VAL A 1 182 ? -6.858 -3.647 -9.965 1.00 97.88 182 VAL A N 1
ATOM 1397 C CA . VAL A 1 182 ? -6.483 -3.085 -8.670 1.00 97.88 182 VAL A CA 1
ATOM 1398 C C . VAL A 1 182 ? -7.672 -2.406 -7.989 1.00 97.88 182 VAL A C 1
ATOM 1400 O O . VAL A 1 182 ? -8.383 -1.590 -8.575 1.00 97.88 182 VAL A O 1
ATOM 1403 N N . GLU A 1 183 ? -7.858 -2.724 -6.714 1.00 97.88 183 GLU A N 1
ATOM 1404 C CA . GLU A 1 183 ? -8.828 -2.115 -5.810 1.00 97.88 183 GLU A CA 1
ATOM 1405 C C . GLU A 1 183 ? -8.098 -1.243 -4.778 1.00 97.88 183 GLU A C 1
ATOM 1407 O O . GLU A 1 183 ? -6.963 -1.532 -4.390 1.00 97.88 183 GLU A O 1
ATOM 1412 N N . VAL A 1 184 ? -8.757 -0.187 -4.297 1.00 98.06 184 VAL A N 1
ATOM 1413 C CA . VAL A 1 184 ? -8.257 0.641 -3.192 1.00 98.06 184 VAL A CA 1
ATOM 1414 C C . VAL A 1 184 ? -9.211 0.571 -2.008 1.00 98.06 184 VAL A C 1
ATOM 1416 O O . VAL A 1 184 ? -10.428 0.682 -2.164 1.00 98.06 184 VAL A O 1
ATOM 1419 N N . PHE A 1 185 ? -8.658 0.419 -0.811 1.00 98.00 185 PHE A N 1
ATOM 1420 C CA . PHE A 1 185 ? -9.379 0.566 0.447 1.00 98.00 185 PHE A CA 1
ATOM 1421 C C . PHE A 1 185 ? -8.794 1.744 1.225 1.00 98.00 185 PHE A C 1
ATOM 1423 O O . PHE A 1 185 ? -7.579 1.845 1.360 1.00 98.00 185 PHE A O 1
ATOM 1430 N N . ARG A 1 186 ? -9.649 2.627 1.746 1.00 97.44 186 ARG A N 1
ATOM 1431 C CA . ARG A 1 186 ? -9.228 3.791 2.534 1.00 97.44 186 ARG A CA 1
ATOM 1432 C C . ARG A 1 186 ? -9.760 3.693 3.957 1.00 97.44 186 ARG A C 1
ATOM 1434 O O . ARG A 1 186 ? -10.947 3.424 4.149 1.00 97.44 186 ARG A O 1
ATOM 1441 N N . SER A 1 187 ? -8.868 3.898 4.919 1.00 96.31 187 SER A N 1
ATOM 1442 C CA . SER A 1 187 ? -9.180 3.951 6.347 1.00 96.31 187 SER A CA 1
ATOM 1443 C C . SER A 1 187 ? -9.280 5.406 6.790 1.00 96.31 187 SER A C 1
ATOM 1445 O O . SER A 1 187 ? -8.344 6.184 6.601 1.00 96.31 187 SER A O 1
ATOM 1447 N N . GLU A 1 188 ? -10.405 5.766 7.394 1.00 95.62 188 GLU A N 1
ATOM 1448 C CA . GLU A 1 188 ? -10.738 7.163 7.684 1.00 95.62 188 GLU A CA 1
ATOM 1449 C C . GLU A 1 188 ? -10.141 7.631 9.018 1.00 95.62 188 GLU A C 1
ATOM 1451 O O . GLU A 1 188 ? -10.272 6.972 10.050 1.00 95.62 188 GLU A O 1
ATOM 1456 N N . ASN A 1 189 ? -9.538 8.823 9.031 1.00 93.00 189 ASN A N 1
ATOM 1457 C CA . ASN A 1 189 ? -9.035 9.484 10.245 1.00 93.00 189 ASN A CA 1
ATOM 1458 C C . ASN A 1 189 ? -8.032 8.668 11.088 1.00 93.00 189 ASN A C 1
ATOM 1460 O O . ASN A 1 189 ? -7.910 8.890 12.292 1.00 93.00 189 ASN A O 1
ATOM 1464 N N . VAL A 1 190 ? -7.288 7.756 10.467 1.00 92.75 190 VAL A N 1
ATOM 1465 C CA . VAL A 1 190 ? -6.222 6.966 11.102 1.00 92.75 190 VAL A CA 1
ATOM 1466 C C . VAL A 1 190 ? -4.900 7.172 10.367 1.00 92.75 190 VAL A C 1
ATOM 1468 O O . VAL A 1 190 ? -4.899 7.554 9.197 1.00 92.75 190 VAL A O 1
ATOM 1471 N N . GLY A 1 191 ? -3.784 6.974 11.070 1.00 90.38 191 GLY A N 1
ATOM 1472 C CA . GLY A 1 191 ? -2.431 7.128 10.529 1.00 90.38 191 GLY A CA 1
ATOM 1473 C C . GLY A 1 191 ? -1.803 5.817 10.053 1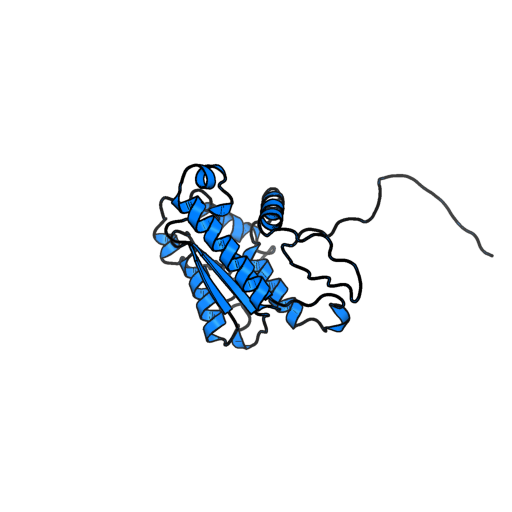.00 90.38 191 GLY A C 1
ATOM 1474 O O . GLY A 1 191 ? -2.410 4.746 10.134 1.00 90.38 191 GLY A O 1
ATOM 1475 N N . HIS A 1 192 ? -0.553 5.904 9.598 1.00 89.38 192 HIS A N 1
ATOM 1476 C CA . HIS A 1 192 ? 0.218 4.760 9.114 1.00 89.38 192 HIS A CA 1
ATOM 1477 C C . HIS A 1 192 ? 0.230 3.609 10.129 1.00 89.38 192 HIS A C 1
ATOM 1479 O O . HIS A 1 192 ? 0.478 3.801 11.319 1.00 89.38 192 HIS A O 1
ATOM 1485 N N . SER A 1 193 ? -0.019 2.392 9.649 1.00 88.75 193 SER A N 1
ATOM 1486 C CA . SER A 1 193 ? 0.033 1.149 10.437 1.00 88.75 193 SER A CA 1
ATOM 1487 C C . SER A 1 193 ? -0.790 1.153 11.743 1.00 88.75 193 SER A C 1
ATOM 1489 O O . SER A 1 193 ? -0.465 0.433 12.688 1.00 88.75 193 SER A O 1
ATOM 1491 N N . PHE A 1 194 ? -1.891 1.914 11.801 1.00 88.94 194 PHE A N 1
ATOM 1492 C CA . PHE A 1 194 ? -2.748 2.054 12.992 1.00 88.94 194 PHE A CA 1
ATOM 1493 C C . PHE A 1 194 ? -3.188 0.717 13.627 1.00 88.94 194 PHE A C 1
ATOM 1495 O O . PHE A 1 194 ? -3.307 0.618 14.847 1.00 88.94 194 PHE A O 1
ATOM 1502 N N . TYR A 1 195 ? -3.366 -0.335 12.819 1.00 86.50 195 TYR A N 1
ATOM 1503 C CA . TYR A 1 195 ? -3.754 -1.683 13.255 1.00 86.50 195 TYR A CA 1
ATOM 1504 C C . TYR A 1 195 ? -2.679 -2.414 14.084 1.00 86.50 195 TYR A C 1
ATOM 1506 O O . TYR A 1 195 ? -2.929 -3.515 14.575 1.00 86.50 195 TYR A O 1
ATOM 1514 N N . LEU A 1 196 ? -1.480 -1.841 14.231 1.00 86.44 196 LEU A N 1
ATOM 1515 C CA . LEU A 1 196 ? -0.431 -2.351 15.118 1.00 86.44 196 LEU A CA 1
ATOM 1516 C C . LEU A 1 196 ? -0.495 -1.739 16.525 1.00 86.44 196 LEU A C 1
ATOM 1518 O O . LEU A 1 196 ? 0.121 -2.274 17.446 1.00 86.44 196 LEU A O 1
ATOM 1522 N N . ASN A 1 197 ? -1.232 -0.641 16.716 1.00 85.38 197 ASN A N 1
ATOM 1523 C CA . ASN A 1 197 ? -1.334 0.036 18.004 1.00 85.38 197 ASN A CA 1
ATOM 1524 C C . ASN A 1 197 ? -2.463 -0.575 18.848 1.00 85.38 197 ASN A C 1
ATOM 1526 O O . ASN A 1 197 ? -3.594 -0.094 18.847 1.00 85.38 197 ASN A O 1
ATOM 1530 N N . GLU A 1 198 ? -2.153 -1.642 19.590 1.00 87.44 198 GLU A N 1
ATOM 1531 C CA . GLU A 1 198 ? -3.131 -2.360 20.426 1.00 87.44 198 GLU A CA 1
ATOM 1532 C C . GLU A 1 198 ? -3.812 -1.464 21.469 1.00 87.44 198 GLU A C 1
ATOM 1534 O O . GLU A 1 198 ? -4.995 -1.639 21.765 1.00 87.44 198 GLU A O 1
ATOM 1539 N N . ILE A 1 199 ? -3.085 -0.477 22.001 1.00 88.38 199 ILE A N 1
ATOM 1540 C CA . ILE A 1 199 ? -3.633 0.504 22.941 1.00 88.38 199 ILE A CA 1
ATOM 1541 C C . ILE A 1 199 ? -4.675 1.366 22.221 1.00 88.38 199 ILE A C 1
ATOM 1543 O O . ILE A 1 199 ? -5.800 1.482 22.702 1.00 88.38 199 ILE A O 1
AT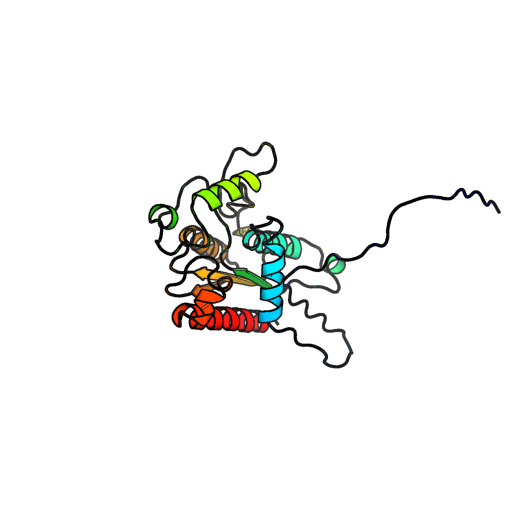OM 1547 N N . ALA A 1 200 ? -4.351 1.915 21.047 1.00 86.94 200 ALA A N 1
ATOM 1548 C CA . ALA A 1 200 ? -5.304 2.702 20.267 1.00 86.94 200 ALA A CA 1
ATOM 1549 C C . ALA A 1 200 ? -6.513 1.864 19.827 1.00 86.94 200 ALA A C 1
ATOM 1551 O O . ALA A 1 200 ? -7.640 2.316 19.972 1.00 86.94 200 ALA A O 1
ATOM 1552 N N . ILE A 1 201 ? -6.325 0.609 19.407 1.00 90.38 201 ILE A N 1
ATOM 1553 C CA . ILE A 1 201 ? -7.442 -0.299 19.090 1.00 90.38 201 ILE A CA 1
ATOM 1554 C C . ILE A 1 201 ? -8.361 -0.504 20.303 1.00 90.38 201 ILE A C 1
ATOM 1556 O O . ILE A 1 201 ? -9.570 -0.653 20.145 1.00 90.38 201 ILE A O 1
ATOM 1560 N N . LYS A 1 202 ? -7.812 -0.533 21.520 1.00 92.31 202 LYS A N 1
ATOM 1561 C CA . LYS A 1 202 ? -8.597 -0.750 22.739 1.00 92.31 202 LYS A CA 1
ATOM 1562 C C . L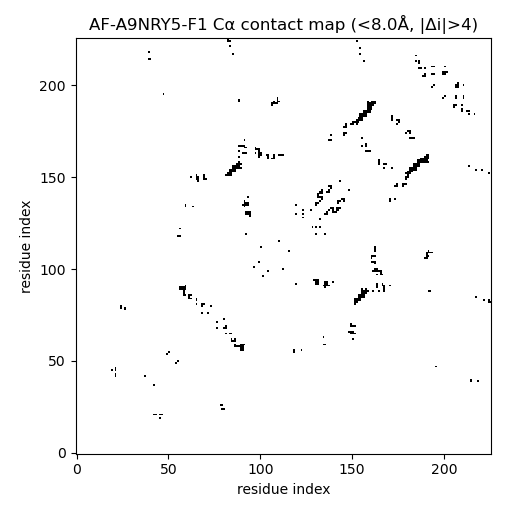YS A 1 202 ? -9.332 0.504 23.215 1.00 92.31 202 LYS A C 1
ATOM 1564 O O . LYS A 1 202 ? -10.421 0.375 23.772 1.00 92.31 202 LYS A O 1
ATOM 1569 N N . TYR A 1 203 ? -8.730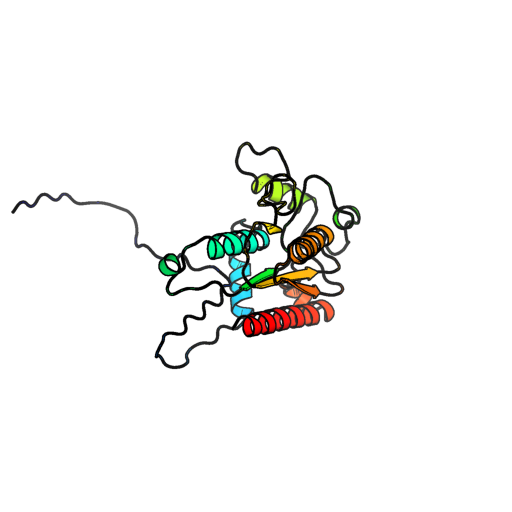 1.681 23.058 1.00 94.25 203 TYR A N 1
ATOM 1570 C CA . TYR A 1 203 ? -9.201 2.912 23.702 1.00 94.25 203 TYR A CA 1
ATOM 1571 C C . TYR A 1 203 ? -9.731 3.983 22.738 1.00 94.25 203 TYR A C 1
ATOM 1573 O O . TYR A 1 203 ? -10.491 4.837 23.184 1.00 94.25 203 TYR A O 1
ATOM 1581 N N . ASP A 1 204 ? -9.392 3.938 21.448 1.00 94.19 204 ASP A N 1
ATOM 1582 C CA . ASP A 1 204 ? -9.953 4.814 20.415 1.00 94.19 204 ASP A CA 1
ATOM 1583 C C . ASP A 1 204 ? -10.990 4.053 19.559 1.00 94.19 204 ASP A C 1
ATOM 1585 O O . ASP A 1 204 ? -10.626 3.172 18.767 1.00 94.19 204 ASP A O 1
ATOM 1589 N N . PRO A 1 205 ? -12.291 4.395 19.668 1.00 95.31 205 PRO A N 1
ATOM 1590 C CA . PRO A 1 205 ? -13.348 3.765 18.883 1.00 95.31 205 PRO A CA 1
ATOM 1591 C C . PRO A 1 205 ? -13.138 3.861 17.369 1.00 95.31 205 PRO A C 1
ATOM 1593 O O . PRO A 1 205 ? -13.541 2.943 16.649 1.00 95.31 205 PRO A O 1
ATOM 1596 N N . ASN A 1 206 ? -12.518 4.940 16.872 1.00 95.69 206 ASN A N 1
ATOM 1597 C CA . ASN A 1 206 ? -12.274 5.088 15.440 1.00 95.69 206 ASN A CA 1
ATOM 1598 C C . ASN A 1 206 ? -11.219 4.083 14.968 1.00 95.69 206 ASN A C 1
ATOM 1600 O O . ASN A 1 206 ? -11.482 3.303 14.054 1.00 95.69 206 ASN A O 1
ATOM 1604 N N . THR A 1 207 ? -10.074 4.011 15.651 1.00 93.38 207 THR A N 1
ATOM 1605 C CA . THR A 1 207 ? -9.029 3.019 15.359 1.00 93.38 207 THR A CA 1
ATOM 1606 C C . THR A 1 207 ? -9.573 1.583 15.400 1.00 93.38 207 THR A C 1
ATOM 1608 O O . THR A 1 207 ? -9.283 0.785 14.503 1.00 93.38 207 THR A O 1
ATOM 1611 N N . ALA A 1 208 ? -10.415 1.239 16.380 1.00 93.81 208 ALA A N 1
ATOM 1612 C CA . ALA A 1 208 ? -11.044 -0.083 16.469 1.00 93.81 208 ALA A CA 1
ATOM 1613 C C . ALA A 1 208 ? -11.966 -0.391 15.270 1.00 93.81 208 ALA A C 1
ATOM 1615 O O . ALA A 1 208 ? -11.912 -1.479 14.674 1.00 93.81 208 ALA A O 1
ATOM 1616 N N . LYS A 1 209 ? -12.809 0.582 14.901 1.00 97.62 209 LYS A N 1
ATOM 1617 C CA . LYS A 1 209 ? -13.736 0.499 13.766 1.00 97.62 209 LYS A CA 1
ATOM 1618 C C . LYS A 1 209 ? -12.980 0.341 12.450 1.00 97.62 209 LYS A C 1
ATOM 1620 O O . LYS A 1 209 ? -13.281 -0.578 11.687 1.00 97.62 209 LYS A O 1
ATOM 1625 N N . GLU A 1 210 ? -11.997 1.194 12.189 1.00 96.69 210 GLU A N 1
ATOM 1626 C CA . GLU A 1 210 ? -11.235 1.166 10.939 1.00 96.69 210 GLU A CA 1
ATOM 1627 C C . GLU A 1 210 ? -10.354 -0.089 10.847 1.00 96.69 210 GLU A C 1
ATOM 1629 O O . GLU A 1 210 ? -10.237 -0.673 9.771 1.00 96.69 210 GLU A O 1
ATOM 1634 N N . THR A 1 211 ? -9.869 -0.621 11.979 1.00 94.38 211 THR A N 1
ATOM 1635 C CA . THR A 1 211 ? -9.176 -1.926 12.006 1.00 94.38 211 THR A CA 1
ATOM 1636 C C . THR A 1 211 ? -10.127 -3.028 11.564 1.00 94.38 211 THR A C 1
ATOM 1638 O O . THR A 1 211 ? -9.800 -3.840 10.700 1.00 94.38 211 THR A O 1
ATOM 1641 N N . SER A 1 212 ? -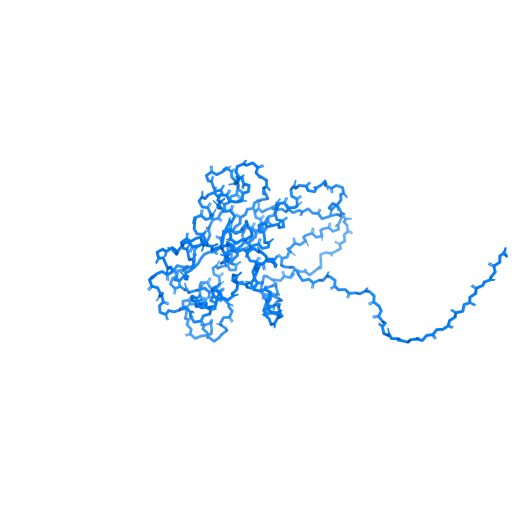11.349 -3.027 12.094 1.00 95.12 212 SER A N 1
ATOM 1642 C CA . SER A 1 212 ? -12.376 -3.995 11.706 1.00 95.12 212 SER A CA 1
ATOM 1643 C C . SER A 1 212 ? -12.761 -3.869 10.227 1.00 95.12 212 SER A C 1
ATOM 1645 O O . SER A 1 212 ? -12.905 -4.887 9.549 1.00 95.12 212 SER A O 1
ATOM 1647 N N . ARG A 1 213 ? -12.881 -2.646 9.693 1.00 97.81 213 ARG A N 1
ATOM 1648 C CA . ARG A 1 213 ? -13.168 -2.413 8.266 1.00 97.81 213 ARG A CA 1
ATOM 1649 C C . ARG A 1 213 ? -12.042 -2.910 7.365 1.00 97.81 213 ARG A C 1
ATOM 1651 O O . ARG A 1 213 ? -12.343 -3.577 6.377 1.00 97.81 213 ARG A O 1
ATOM 1658 N N . LEU A 1 214 ? -10.783 -2.644 7.720 1.00 95.00 214 LEU A N 1
ATOM 1659 C CA . LEU A 1 214 ? -9.611 -3.127 6.986 1.00 95.00 214 LEU A CA 1
ATOM 1660 C C . LEU A 1 214 ? -9.596 -4.660 6.917 1.00 95.00 214 LEU A C 1
ATOM 1662 O O . LEU A 1 214 ? -9.445 -5.232 5.839 1.00 95.00 214 LEU A O 1
ATOM 1666 N N . LEU A 1 215 ? -9.835 -5.332 8.048 1.00 93.31 215 LEU A N 1
ATOM 1667 C CA . LEU A 1 215 ? -9.924 -6.795 8.111 1.00 93.31 215 LEU A CA 1
ATOM 1668 C C . LEU A 1 215 ? -11.030 -7.353 7.211 1.00 93.31 215 LEU A C 1
ATOM 1670 O O . LEU A 1 215 ? -10.818 -8.337 6.505 1.00 93.31 215 LEU A O 1
ATOM 1674 N N . GLN A 1 216 ? -12.207 -6.727 7.232 1.00 94.31 216 GLN A N 1
ATOM 1675 C CA . GLN A 1 216 ? -13.337 -7.145 6.405 1.00 94.31 216 GLN A CA 1
ATOM 1676 C C . GLN A 1 216 ? -13.091 -6.885 4.915 1.00 94.31 216 GLN A C 1
ATOM 1678 O O . GLN A 1 216 ? -13.502 -7.689 4.083 1.00 94.31 216 GLN A O 1
ATOM 1683 N N . ALA A 1 217 ? -12.436 -5.777 4.564 1.00 94.06 217 ALA A N 1
ATOM 1684 C CA . ALA A 1 217 ? -12.052 -5.486 3.187 1.00 94.06 217 ALA A CA 1
ATOM 1685 C C . ALA A 1 217 ? -11.046 -6.518 2.665 1.00 94.06 217 ALA A C 1
ATOM 1687 O O . ALA A 1 217 ? -11.248 -7.065 1.583 1.00 94.06 217 ALA A O 1
ATOM 1688 N N . ALA A 1 218 ? -10.035 -6.853 3.472 1.00 91.12 218 ALA A N 1
ATOM 1689 C CA . ALA A 1 218 ? -9.076 -7.899 3.145 1.00 91.12 218 ALA A CA 1
ATOM 1690 C C . ALA A 1 218 ? -9.755 -9.266 2.958 1.00 91.12 218 ALA A C 1
ATOM 1692 O O . ALA A 1 218 ? -9.462 -9.957 1.987 1.00 91.12 218 ALA A O 1
ATOM 1693 N N . ASP A 1 219 ? -10.689 -9.651 3.836 1.00 92.31 219 ASP A N 1
ATOM 1694 C CA . ASP A 1 219 ? -11.420 -10.916 3.690 1.00 92.31 219 ASP A CA 1
ATOM 1695 C C . ASP A 1 219 ? -12.276 -10.940 2.416 1.00 92.31 219 ASP A C 1
ATOM 1697 O O . ASP A 1 219 ? -12.177 -11.888 1.639 1.00 92.31 219 ASP A O 1
ATOM 1701 N N . ARG A 1 220 ? -13.040 -9.874 2.133 1.00 94.06 220 ARG A N 1
ATOM 1702 C CA . ARG A 1 220 ? -13.831 -9.767 0.893 1.00 94.06 220 ARG A CA 1
ATOM 1703 C C . ARG A 1 220 ? -12.964 -9.872 -0.359 1.00 94.06 220 ARG A C 1
ATOM 1705 O O . ARG A 1 220 ? -13.331 -10.598 -1.278 1.00 94.06 220 ARG A O 1
ATOM 1712 N N . PHE A 1 221 ? -11.819 -9.194 -0.374 1.00 93.75 221 PHE A N 1
ATOM 1713 C CA . PHE A 1 221 ? -10.873 -9.269 -1.484 1.00 93.75 221 PHE A CA 1
ATOM 1714 C C . PHE A 1 221 ? -10.281 -10.675 -1.642 1.00 93.75 221 PHE A C 1
ATOM 1716 O O . PHE A 1 221 ? -10.178 -11.197 -2.748 1.00 93.75 221 PHE A O 1
ATOM 1723 N N . ILE A 1 222 ? -9.940 -11.343 -0.536 1.00 88.88 222 ILE A N 1
ATOM 1724 C CA . ILE A 1 222 ? -9.475 -12.734 -0.587 1.00 88.88 222 ILE A CA 1
ATOM 1725 C C . ILE A 1 222 ? -10.556 -13.635 -1.188 1.00 88.88 222 ILE A C 1
ATOM 1727 O O . ILE A 1 222 ? -10.221 -14.483 -2.009 1.00 88.88 222 ILE A O 1
ATOM 1731 N N . GLN A 1 223 ? -11.829 -13.464 -0.813 1.00 90.19 223 GLN A N 1
ATOM 1732 C CA . GLN A 1 223 ? -12.919 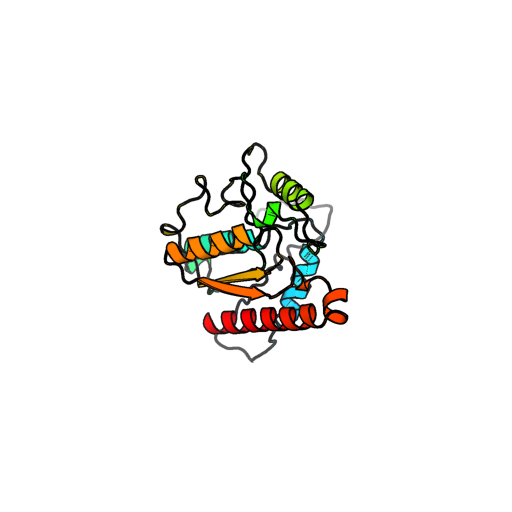-14.253 -1.396 1.00 90.19 223 GLN A CA 1
ATOM 1733 C C . GLN A 1 223 ? -13.129 -13.950 -2.886 1.00 90.19 223 GLN A C 1
ATOM 1735 O O . GLN A 1 223 ? -13.388 -14.881 -3.636 1.00 90.19 223 GLN A O 1
ATOM 1740 N N . SER A 1 224 ? -12.984 -12.696 -3.334 1.00 90.31 224 SER A N 1
ATOM 1741 C CA . SER A 1 224 ? -13.153 -12.334 -4.754 1.00 90.31 224 SER A CA 1
ATOM 1742 C C . SER A 1 224 ? -12.037 -12.859 -5.663 1.00 90.31 224 SER A C 1
ATOM 1744 O O . SER A 1 224 ? -12.204 -12.923 -6.879 1.00 90.31 224 SER A O 1
ATOM 1746 N N . CYS A 1 225 ? -10.902 -13.264 -5.090 1.00 86.75 225 CYS A N 1
ATOM 1747 C CA . CYS A 1 225 ? -9.808 -13.875 -5.836 1.00 86.75 225 CYS A CA 1
ATOM 1748 C C . CYS A 1 225 ? -10.068 -15.344 -6.223 1.00 86.75 225 CYS A C 1
ATOM 1750 O O . CYS A 1 225 ? -9.301 -15.877 -7.036 1.00 86.75 225 CYS A O 1
ATOM 1752 N N . PHE A 1 226 ? -11.087 -16.006 -5.651 1.00 80.94 226 PHE A N 1
ATOM 1753 C CA . PHE A 1 226 ? -11.411 -17.424 -5.873 1.00 80.94 226 PHE A CA 1
ATOM 1754 C C . PHE A 1 226 ? -12.652 -17.624 -6.731 1.00 80.94 226 PHE A C 1
ATOM 1756 O O . PHE A 1 226 ? -12.511 -18.446 -7.668 1.00 80.94 226 PHE A O 1
#

Organism: Picea sitchensis (NCBI:txid3332)

Mean predicted aligned error: 12.32 Å

Nearest PDB structures (foldseek):
  2zsh-assembly1_A  TM=9.120E-01  e=1.884E-11  Arabidopsis thaliana
  3ebl-assembly4_D  TM=8.120E-01  e=2.600E-10  Oryza sativa Japonica Group
  4v2i-assembly1_B  TM=7.837E-01  e=3.372E-08  Thalassospira sp. GB04J01
  5mif-assembly1_C  TM=7.670E-01  e=3.833E-08  Tuber melanosporum Mel28
  7yc4-assembly3_D  TM=8.170E-01  e=1.570E-06  Lactococcus garvieae subsp. garvieae

Sequence (226 aa):
MCVGGFQARSGASSPRSLRGFVWRSSVAPLGGPRGDRGTVAHSLRRFQSMHSDGRQLWGNLVHEVGLRAQATPPDLLHPVCVRGGISIHPGYVRSERSQSEKE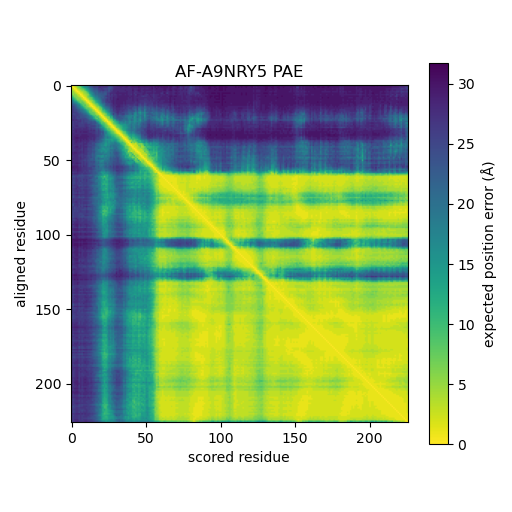HPPDSALLTLDMVDKFLKLSAPEGISTRDHPITNPMGPDAPPLKDLKFPRMLVAIADRDLIRDTELEYYEAMKSAGHDVEVFRSENVGHSFYLNEIAIKYDPNTAKETSRLLQAADRFIQSCF

pLDDT: mean 72.34, std 26.43, range [21.28, 98.25]

Secondary structure (DSSP, 8-state):
-----------------------------SS--------HHHHHHHHHHHHTTT---HHHHHHHHHHHHHHS-HHHHTT----EEEEES-----SSPPHHHHH--TT-TT--HHHHHHHHHHHSPTT---TT-TTT-TTSTTSPPGGGS---EEEEEEETT-TTHHHHHHHHHHHHHTT--EEEEEETT--TTGGG-HHHHHH-HHHHHHHHHHHHHHHHHHHHT-

Solvent-accessible surface area (backbone atoms only — not comparable to full-atom values): 13746 Å² total; per-residue (Å²): 139,86,85,88,85,83,88,84,87,86,82,87,84,84,96,82,82,96,80,86,71,90,60,88,72,77,77,70,64,93,80,71,81,95,74,83,85,81,49,70,69,58,46,50,56,59,51,57,68,52,55,80,75,71,63,86,50,63,23,40,47,40,55,55,50,31,39,50,52,65,72,45,60,67,81,80,43,55,97,53,79,79,50,59,41,75,25,61,62,35,67,39,45,52,72,71,80,50,68,40,54,72,65,58,50,92,65,26,87,79,51,48,72,69,53,52,52,50,50,51,64,69,67,43,60,94,91,60,87,62,53,37,43,40,77,30,14,58,85,32,93,74,20,72,61,61,59,82,56,54,68,43,40,34,36,41,34,42,28,72,38,19,42,52,36,52,47,40,49,49,50,53,51,50,41,44,74,40,70,47,61,63,47,79,47,78,32,75,89,34,25,46,70,53,83,71,39,65,66,47,42,73,74,34,72,63,52,34,49,41,40,51,49,50,54,50,51,52,50,53,51,58,59,72,52,110

Foldseek 3Di:
DDDDDDDDDDDDDDDDDPDQDPDPQPPPPPDDDDDDDDAVVNNVVSVVVVVVVPPPQVLLVQVVVQQVQVVDDVVVQPPGHDLEGEREAGQADFPDADPLLVVQQPQQPPDHVVNSVVSLVVVDDPPDPGSCDCSRHVCGPNHDQLLVTGGHAYEQEAEPNESCRVSSVVVQVSNVVSVHNYHYHYQYPHYGPLLVPVVCCVPPPSSVVSNVVVSVVVVVVVVVSD

Radius of gyration: 20.46 Å; Cα contacts (8 Å, |Δi|>4): 288; chains: 1; bounding box: 50×70×43 Å

InterPro domains:
  IPR013094 Alpha/beta hydrolase fold-3 [PF07859] (59-195)
  IPR029058 Alpha/Beta hydrolase fold [G3DSA:3.40.50.1820] (59-226)
  IPR029058 Alpha/Beta hydrolase fold [SSF53474] (59-223)
  IPR050466 Diverse Carboxylesterases and Gibberellin Receptors [PTHR23024] (59-196)